Protein AF-A0A7W3LRJ5-F1 (afdb_monomer_lite)

Radius of gyration: 16.15 Å; chains: 1; bounding box: 44×37×47 Å

Secondary structure (DSSP, 8-state):
-EEEEEE-TTS-EEEEEE--TT--HHHHHHHHHHHHHHHHHHHHHT--B--EEEETTTEEEEE--TT-BS--SS--TTSHHHHHHHHHHHHHT----SSSEEEETTTTEEEE---TTTTHHHHHT--S---S-TTSGGGGTEETTEE-SS-SS-HHHHHHHHHHHHTTHHHHHHTT-HHHHHHHHHHTT-

Organism: Actinomadura namibiensis (NCBI:txid182080)

Foldseek 3Di:
DDWDWDADPVRFIKIKAFDDPPDDLVLQQLLVCQQQVLVLLLVLLVAAEWDKDDDPRTIIITGDDPQWDLPDPQQPLVDPNNLSNLLSCQLFVVQPQRSQWTQHPVRPHIYGHRRSCTCVCVVVVNLFRAHPDCRHSVVQADDHRDGDPDHPDDPVSLVSSLVSLVVCQVVCVVSVNNSSSVSSNVSSVD

pLDDT: mean 90.86, std 7.87, range [58.66, 98.44]

Structure (mmCIF, N/CA/C/O backbone):
data_AF-A0A7W3LRJ5-F1
#
_entry.id   AF-A0A7W3LRJ5-F1
#
loop_
_atom_site.group_PDB
_atom_site.id
_atom_site.type_symbol
_atom_site.label_atom_id
_atom_site.label_alt_id
_atom_site.label_comp_id
_atom_site.label_asym_id
_atom_site.label_entity_id
_atom_site.label_seq_id
_atom_site.pdbx_PDB_ins_code
_atom_site.Cartn_x
_atom_site.Cartn_y
_atom_site.Cartn_z
_atom_site.occupancy
_atom_site.B_iso_or_equiv
_atom_site.auth_seq_id
_atom_site.auth_comp_id
_atom_site.auth_asym_id
_atom_site.auth_atom_id
_atom_site.pdbx_PDB_model_num
ATOM 1 N N . MET A 1 1 ? -15.829 5.617 4.901 1.00 89.69 1 MET A N 1
ATOM 2 C CA . MET A 1 1 ? -15.669 4.856 6.160 1.00 89.69 1 MET A CA 1
ATOM 3 C C . MET A 1 1 ? -15.735 5.791 7.365 1.00 89.69 1 MET A C 1
ATOM 5 O O . MET A 1 1 ? -15.357 6.950 7.245 1.00 89.69 1 MET A O 1
ATOM 9 N N . VAL A 1 2 ? -16.248 5.308 8.498 1.00 94.06 2 VAL A N 1
ATOM 10 C CA . VAL A 1 2 ? -16.080 5.915 9.827 1.00 94.06 2 VAL A CA 1
ATOM 11 C C . VAL A 1 2 ? -14.755 5.426 10.400 1.00 94.06 2 VAL A C 1
ATOM 13 O O . VAL A 1 2 ? -14.472 4.231 10.334 1.00 94.06 2 VAL A O 1
ATOM 16 N N . THR A 1 3 ? -13.990 6.341 10.984 1.00 95.69 3 THR A N 1
ATOM 17 C CA . THR A 1 3 ? -12.660 6.080 11.539 1.00 95.69 3 THR A CA 1
ATOM 18 C C . THR A 1 3 ? -12.655 6.390 13.032 1.00 95.69 3 THR A C 1
ATOM 20 O O . THR A 1 3 ? -13.157 7.434 13.447 1.00 95.69 3 THR A O 1
ATOM 23 N N . GLU A 1 4 ? -12.093 5.501 13.845 1.00 97.38 4 GLU A N 1
ATOM 24 C CA . GLU A 1 4 ? -12.066 5.626 15.304 1.00 97.38 4 GLU A CA 1
ATOM 25 C C . GLU A 1 4 ? -10.717 5.177 15.867 1.00 97.38 4 GLU A C 1
ATOM 27 O O . GLU A 1 4 ? -10.258 4.073 15.584 1.00 97.38 4 GLU A O 1
ATOM 32 N N . LEU A 1 5 ? -10.085 6.013 16.693 1.00 97.12 5 LEU A N 1
ATOM 33 C CA . LEU A 1 5 ? -8.908 5.611 17.460 1.00 97.12 5 LEU A CA 1
ATOM 34 C C . LEU A 1 5 ? -9.343 4.776 18.664 1.00 97.12 5 LEU A C 1
ATOM 36 O O . LEU A 1 5 ? -10.100 5.245 19.512 1.00 97.12 5 LEU A O 1
ATOM 40 N N . VAL A 1 6 ? -8.807 3.567 18.769 1.00 98.00 6 VAL A N 1
ATOM 41 C CA . VAL A 1 6 ? -9.065 2.644 19.872 1.00 98.00 6 VAL A CA 1
ATOM 42 C C . VAL A 1 6 ? -7.765 2.371 20.612 1.00 98.00 6 VAL A C 1
ATOM 44 O O . VAL A 1 6 ? -6.736 2.075 20.002 1.00 98.00 6 VAL A O 1
ATOM 47 N N . THR A 1 7 ? -7.833 2.424 21.938 1.00 97.81 7 THR A N 1
ATOM 48 C CA . THR A 1 7 ? -6.747 2.024 22.834 1.00 97.81 7 THR A CA 1
ATOM 49 C C . THR A 1 7 ? -7.172 0.758 23.567 1.00 97.81 7 THR A C 1
ATOM 51 O O . THR A 1 7 ? -8.180 0.749 24.271 1.00 97.81 7 THR A O 1
ATOM 54 N N . SER A 1 8 ? -6.419 -0.321 23.386 1.00 95.31 8 SER A N 1
ATOM 55 C CA . SER A 1 8 ? -6.628 -1.582 24.102 1.00 95.31 8 SER A CA 1
ATOM 56 C C . SER A 1 8 ? -6.314 -1.450 25.598 1.00 95.31 8 SER A C 1
ATOM 58 O O . SER A 1 8 ? -5.663 -0.501 26.040 1.00 95.31 8 SER A O 1
ATOM 60 N N . SER A 1 9 ? -6.706 -2.451 26.388 1.00 96.38 9 SER A N 1
ATOM 61 C CA . SER A 1 9 ? -6.383 -2.524 27.820 1.00 96.38 9 SER A CA 1
ATOM 62 C C . SER A 1 9 ? -4.879 -2.597 28.116 1.00 96.38 9 SER A C 1
ATOM 64 O O . SER A 1 9 ? -4.464 -2.267 29.224 1.00 96.38 9 SER A O 1
ATOM 66 N N . THR A 1 10 ? -4.056 -2.997 27.142 1.00 95.88 10 THR A N 1
ATOM 67 C CA . THR A 1 10 ? -2.588 -3.032 27.249 1.00 95.88 10 THR A CA 1
ATOM 68 C C . THR A 1 10 ? -1.924 -1.732 26.782 1.00 95.88 10 THR A C 1
ATOM 70 O O . THR A 1 10 ? -0.700 -1.637 26.775 1.00 95.88 10 THR A O 1
ATOM 73 N N . GLY A 1 11 ? -2.708 -0.725 26.381 1.00 96.06 11 GLY A N 1
ATOM 74 C CA . GLY A 1 11 ? -2.210 0.558 25.880 1.00 96.06 11 GLY A CA 1
ATOM 75 C C . GLY A 1 11 ? -1.829 0.561 24.396 1.00 96.06 11 GLY A C 1
ATOM 76 O O . GLY A 1 11 ?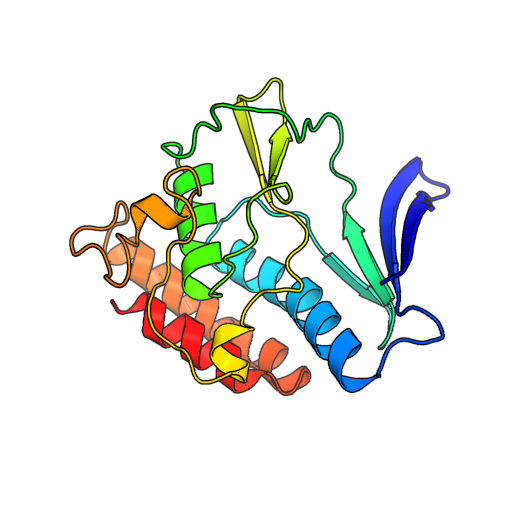 -1.454 1.609 23.873 1.00 96.06 11 GLY A O 1
ATOM 77 N N . GLN A 1 12 ? -1.949 -0.569 23.687 1.00 96.12 12 GLN A N 1
ATOM 78 C CA . GLN A 1 12 ? -1.766 -0.593 22.231 1.00 96.12 12 GLN A CA 1
ATOM 79 C C . GLN A 1 12 ? -2.875 0.208 21.549 1.00 96.12 12 GLN A C 1
ATOM 81 O O . GLN A 1 12 ? -4.046 0.063 21.908 1.00 96.12 12 GLN A O 1
ATOM 86 N N . ARG A 1 13 ? -2.500 1.023 20.560 1.00 97.62 13 ARG A N 1
ATOM 87 C CA . ARG A 1 13 ? -3.410 1.880 19.797 1.00 97.62 13 ARG A CA 1
ATOM 88 C C . ARG A 1 13 ? -3.588 1.361 18.376 1.00 97.62 13 ARG A C 1
ATOM 90 O O . ARG A 1 13 ? -2.626 0.925 17.745 1.00 97.62 13 ARG A O 1
ATOM 97 N N . ALA A 1 14 ? -4.808 1.465 17.873 1.00 97.62 14 ALA A N 1
ATOM 98 C CA . ALA A 1 14 ? -5.172 1.111 16.511 1.00 97.62 14 ALA A CA 1
ATOM 99 C C . ALA A 1 14 ? -6.277 2.034 16.008 1.00 97.62 14 ALA A C 1
ATOM 101 O O . ALA A 1 14 ? -7.088 2.533 16.786 1.00 97.62 14 ALA A O 1
ATOM 102 N N . VAL A 1 15 ? -6.330 2.237 14.702 1.00 97.31 15 VAL A N 1
ATOM 103 C CA . VAL A 1 15 ? -7.421 2.938 14.042 1.00 97.31 15 VAL A CA 1
ATOM 104 C C . VAL A 1 15 ? -8.392 1.898 13.497 1.00 97.31 15 VAL A C 1
ATOM 106 O O . VAL A 1 15 ? -8.039 1.109 12.627 1.00 97.31 15 VAL A O 1
ATOM 109 N N . ARG A 1 16 ? -9.619 1.892 14.008 1.00 97.88 16 ARG A N 1
ATOM 110 C CA . ARG A 1 16 ? -10.722 1.087 13.490 1.00 97.88 16 ARG A CA 1
ATOM 111 C C . ARG A 1 16 ? -11.403 1.834 12.351 1.00 97.88 16 ARG A C 1
ATOM 113 O O . ARG A 1 16 ? -11.874 2.953 12.558 1.00 97.88 16 ARG A O 1
ATOM 120 N N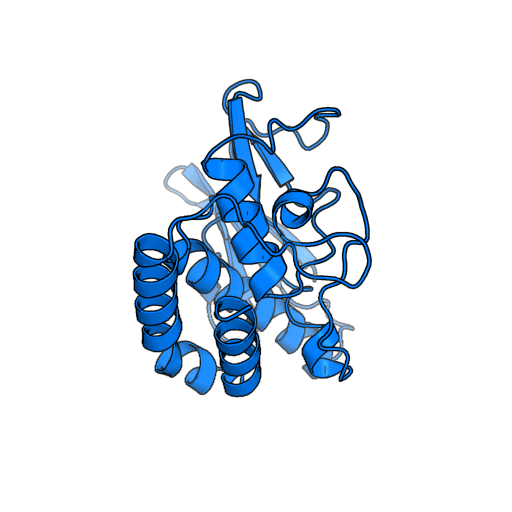 . LYS A 1 17 ? -11.507 1.210 11.181 1.00 97.38 17 LYS A N 1
ATOM 121 C CA . LYS A 1 17 ? -12.291 1.693 10.041 1.00 97.38 17 LYS A CA 1
ATOM 122 C C . LYS A 1 17 ? -13.487 0.767 9.810 1.00 97.38 17 LYS A C 1
ATOM 124 O O . LYS A 1 17 ? -13.348 -0.453 9.860 1.00 97.38 17 LYS A O 1
ATOM 129 N N . ARG A 1 18 ? -14.662 1.358 9.577 1.00 96.62 18 ARG A N 1
ATOM 130 C CA . ARG A 1 18 ? -15.920 0.650 9.267 1.00 96.62 18 ARG A CA 1
ATOM 131 C C . ARG A 1 18 ? -16.764 1.407 8.237 1.00 96.62 18 ARG A C 1
ATOM 133 O O . ARG A 1 18 ? -16.596 2.625 8.110 1.00 96.62 18 ARG A O 1
ATOM 140 N N . PRO A 1 19 ? -17.688 0.760 7.513 1.00 95.38 19 PRO A N 1
ATOM 141 C CA . PRO A 1 19 ? -18.634 1.438 6.635 1.00 95.38 19 PRO A CA 1
ATOM 142 C C . PRO A 1 19 ? -19.434 2.504 7.379 1.00 95.38 19 PRO A C 1
ATOM 144 O O . PRO A 1 19 ? -19.724 2.380 8.574 1.00 95.38 19 PRO A O 1
ATOM 147 N N . ARG A 1 20 ? -19.797 3.577 6.672 1.00 93.88 20 ARG A N 1
ATOM 148 C CA . ARG A 1 20 ? -20.847 4.469 7.178 1.00 93.88 20 ARG A CA 1
ATOM 149 C C . ARG A 1 20 ? -22.210 3.774 7.027 1.00 93.88 20 ARG A C 1
ATOM 151 O O . ARG A 1 20 ? -22.348 2.964 6.113 1.00 93.88 20 ARG A O 1
ATOM 158 N N . PRO A 1 21 ? -23.214 4.086 7.870 1.00 92.44 21 PRO A N 1
ATOM 159 C CA . PRO A 1 21 ? -24.540 3.464 7.777 1.00 92.44 21 PRO A CA 1
ATOM 160 C C . PRO A 1 21 ? -25.229 3.625 6.413 1.00 92.44 21 PRO A C 1
ATOM 162 O O . PRO A 1 21 ? -26.094 2.831 6.071 1.00 92.44 21 PRO A O 1
ATOM 165 N N . ASP A 1 22 ? -24.861 4.661 5.662 1.00 94.06 22 ASP A N 1
ATOM 166 C CA . ASP A 1 22 ? -25.389 5.024 4.348 1.00 94.06 22 ASP A CA 1
ATOM 167 C C . ASP A 1 22 ? -24.478 4.603 3.180 1.00 94.06 22 ASP A C 1
ATOM 169 O O . ASP A 1 22 ? -24.772 4.921 2.030 1.00 94.06 22 ASP A O 1
ATOM 173 N N . GLN A 1 23 ? -23.356 3.929 3.453 1.00 92.31 23 GLN A N 1
ATOM 174 C CA . GLN A 1 23 ? -22.385 3.571 2.421 1.00 92.31 23 GLN A CA 1
ATOM 175 C C . GLN A 1 23 ? -22.836 2.327 1.644 1.00 92.31 23 GLN A C 1
ATOM 177 O O . GLN A 1 23 ? -23.289 1.347 2.236 1.00 92.31 23 GLN A O 1
ATOM 182 N N . ILE A 1 24 ? -22.674 2.361 0.320 1.00 93.75 24 ILE A N 1
ATOM 183 C CA . ILE A 1 24 ? -23.027 1.249 -0.566 1.00 93.75 24 ILE A CA 1
ATOM 184 C C . ILE A 1 24 ? -22.090 0.057 -0.293 1.00 93.75 24 ILE A C 1
ATOM 186 O O . ILE A 1 24 ? -20.873 0.268 -0.201 1.00 93.75 24 ILE A O 1
ATOM 190 N N . PRO A 1 25 ? -22.620 -1.177 -0.148 1.00 92.38 25 PRO A N 1
ATOM 191 C CA . PRO A 1 25 ? -21.821 -2.351 0.178 1.00 92.38 25 PRO A CA 1
ATOM 192 C C . PRO A 1 25 ? -20.619 -2.598 -0.718 1.00 92.38 25 PRO A C 1
ATOM 194 O O . PRO A 1 25 ? -19.496 -2.758 -0.242 1.00 92.38 25 PRO A O 1
ATOM 197 N N . GLU A 1 26 ? -20.849 -2.572 -2.021 1.00 92.00 26 GLU A N 1
ATOM 198 C CA . GLU A 1 26 ? -19.840 -2.846 -3.031 1.00 92.00 26 GLU A CA 1
ATOM 199 C C . GLU A 1 26 ? -18.701 -1.818 -2.977 1.00 92.00 26 GLU A C 1
ATOM 201 O O . GLU A 1 26 ? -17.526 -2.185 -3.026 1.00 92.00 26 GLU A O 1
ATOM 206 N N . GLU A 1 27 ? -19.039 -0.539 -2.786 1.00 91.50 27 GLU A N 1
ATOM 207 C CA . GLU A 1 27 ? -18.056 0.539 -2.675 1.00 91.50 27 GLU A CA 1
ATOM 208 C C . GLU A 1 27 ? -17.192 0.382 -1.426 1.00 91.50 27 GLU A C 1
ATOM 210 O O . GLU A 1 27 ? -15.972 0.503 -1.496 1.00 91.50 27 GLU A O 1
ATOM 215 N N . TYR A 1 28 ? -17.787 0.118 -0.256 1.00 93.38 28 TYR A N 1
ATOM 216 C CA . TYR A 1 28 ? -16.969 -0.007 0.950 1.00 93.38 28 TYR A CA 1
ATOM 217 C C . TYR A 1 28 ? -16.111 -1.271 0.930 1.00 93.38 28 TYR A C 1
ATOM 219 O O . TYR A 1 28 ? -15.000 -1.236 1.458 1.00 93.38 28 TYR A O 1
ATOM 227 N N . LEU A 1 29 ? -16.605 -2.372 0.353 1.00 95.06 29 LEU A N 1
ATOM 228 C CA . LEU A 1 29 ? -15.846 -3.617 0.259 1.00 95.06 29 LEU A CA 1
ATOM 229 C C . LEU A 1 29 ? -14.607 -3.433 -0.613 1.00 95.06 29 LEU A C 1
ATOM 231 O O . LEU A 1 29 ? -13.547 -3.912 -0.226 1.00 95.06 29 LEU A O 1
ATOM 235 N N . PHE A 1 30 ? -14.709 -2.673 -1.708 1.00 95.38 30 PHE A N 1
ATOM 236 C CA . PHE A 1 30 ? -13.547 -2.259 -2.497 1.00 95.38 30 PHE A CA 1
ATOM 237 C C . PHE A 1 30 ? -12.483 -1.576 -1.621 1.00 95.38 30 PHE A C 1
ATOM 239 O O . PHE A 1 30 ? -11.352 -2.053 -1.543 1.00 95.38 30 PHE A O 1
ATOM 246 N N . TYR A 1 31 ? -12.859 -0.528 -0.879 1.00 95.19 31 TYR A N 1
ATOM 247 C CA . TYR A 1 31 ? -11.904 0.198 -0.033 1.00 95.19 31 TYR A CA 1
ATOM 248 C C . TYR A 1 31 ? -11.333 -0.665 1.106 1.00 95.19 31 TYR A C 1
ATOM 250 O O . TYR A 1 31 ? -10.158 -0.537 1.446 1.00 95.19 31 TYR A O 1
ATOM 258 N N . LEU A 1 32 ? -12.137 -1.551 1.704 1.00 96.31 32 LEU A N 1
ATOM 259 C CA . LEU A 1 32 ? -11.664 -2.478 2.738 1.00 96.31 32 LEU A CA 1
ATOM 260 C C . LEU A 1 32 ? -10.703 -3.532 2.178 1.00 96.31 32 LEU A C 1
ATOM 262 O O . LEU A 1 32 ? -9.734 -3.878 2.851 1.00 96.31 32 LEU A O 1
ATOM 266 N N . ASP A 1 33 ? -10.960 -4.046 0.975 1.00 97.00 33 ASP A N 1
ATOM 267 C CA . ASP A 1 33 ? -10.059 -4.979 0.298 1.00 97.00 33 ASP A CA 1
ATOM 268 C C . ASP A 1 33 ? -8.731 -4.293 -0.037 1.00 97.00 33 ASP A C 1
ATOM 270 O O . ASP A 1 33 ? -7.678 -4.881 0.200 1.00 97.00 33 ASP A O 1
ATOM 274 N N . GLY A 1 34 ? -8.766 -3.039 -0.505 1.00 96.75 34 GLY A N 1
ATOM 275 C CA . GLY A 1 34 ? -7.568 -2.230 -0.740 1.00 96.75 34 GLY A CA 1
ATOM 276 C C . GLY A 1 34 ? -6.716 -2.080 0.524 1.00 96.75 34 GLY A C 1
ATOM 277 O O . GLY A 1 34 ? -5.518 -2.358 0.513 1.00 96.75 34 GLY A O 1
ATOM 278 N N . GLU A 1 35 ? -7.347 -1.742 1.650 1.00 96.81 35 GLU A N 1
ATOM 279 C CA . GLU A 1 35 ? -6.671 -1.611 2.949 1.00 96.81 35 GLU A CA 1
ATOM 280 C C . GLU A 1 35 ? -6.148 -2.945 3.527 1.00 96.81 35 GLU A C 1
ATOM 282 O O . GLU A 1 35 ? -5.186 -2.944 4.294 1.00 96.81 35 GLU A O 1
ATOM 287 N N . ASP A 1 36 ? -6.758 -4.089 3.195 1.00 97.56 36 ASP A N 1
ATOM 288 C CA . ASP A 1 36 ? -6.326 -5.435 3.634 1.00 97.56 36 ASP A CA 1
ATOM 289 C C . ASP A 1 36 ? -5.187 -5.973 2.754 1.00 97.56 36 ASP A C 1
ATOM 291 O O . ASP A 1 36 ? -4.209 -6.530 3.251 1.00 97.56 36 ASP A O 1
ATOM 295 N N . LEU A 1 37 ? -5.291 -5.799 1.435 1.00 98.00 37 LEU A N 1
ATOM 296 C CA . LEU A 1 37 ? -4.39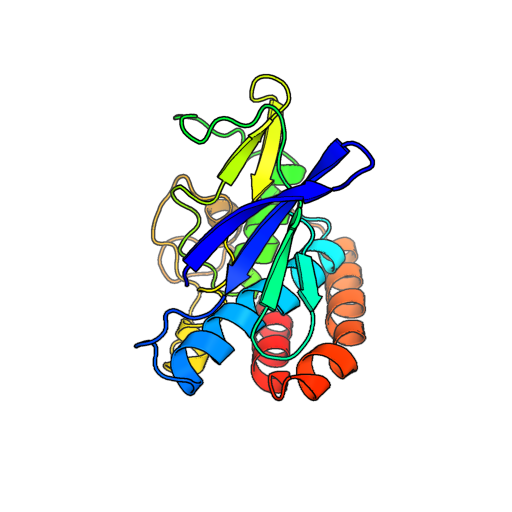1 -6.422 0.465 1.00 98.00 37 LEU A CA 1
ATOM 297 C C . LEU A 1 37 ? -3.145 -5.582 0.170 1.00 98.00 37 LEU A C 1
ATOM 299 O O . LEU A 1 37 ? -2.073 -6.152 -0.053 1.00 98.00 37 LEU A O 1
ATOM 303 N N . PHE A 1 38 ? -3.238 -4.249 0.196 1.00 98.06 38 PHE A N 1
ATOM 304 C CA . PHE A 1 38 ? -2.087 -3.390 -0.093 1.00 98.06 38 PHE A CA 1
ATOM 305 C C . PHE A 1 38 ? -0.936 -3.584 0.904 1.00 98.06 38 PHE A C 1
ATOM 307 O O . PHE A 1 38 ? 0.203 -3.722 0.456 1.00 98.06 38 PHE A O 1
ATOM 314 N N . PRO A 1 39 ? -1.159 -3.691 2.230 1.00 98.12 39 PRO A N 1
ATOM 315 C CA . PRO A 1 39 ? -0.066 -3.940 3.170 1.00 98.12 39 PRO A CA 1
ATOM 316 C C . PRO A 1 39 ? 0.674 -5.258 2.942 1.00 98.12 39 PRO A C 1
ATOM 318 O O . PRO A 1 39 ? 1.879 -5.317 3.176 1.00 98.12 39 PRO A O 1
ATOM 321 N N . LEU A 1 40 ? -0.002 -6.285 2.421 1.00 98.19 40 LEU A N 1
ATOM 322 C CA . LEU A 1 40 ? 0.634 -7.552 2.050 1.00 98.19 40 LEU A CA 1
ATOM 323 C C . LEU A 1 40 ? 1.533 -7.392 0.819 1.00 98.19 40 LEU A C 1
ATOM 325 O O . LEU A 1 40 ? 2.662 -7.885 0.801 1.00 98.19 40 LEU A O 1
ATOM 329 N N . LEU A 1 41 ? 1.056 -6.667 -0.199 1.00 98.31 41 LEU A N 1
ATOM 330 C CA . LEU A 1 41 ? 1.865 -6.306 -1.365 1.00 98.31 41 LEU A CA 1
ATOM 331 C C . LEU A 1 41 ? 3.082 -5.468 -0.943 1.00 98.31 41 LEU A C 1
ATOM 333 O O . LEU A 1 41 ? 4.214 -5.754 -1.335 1.00 98.31 41 LEU A O 1
ATOM 337 N N . ALA A 1 42 ? 2.863 -4.463 -0.098 1.00 98.19 42 ALA A N 1
ATOM 338 C CA . ALA A 1 42 ? 3.909 -3.610 0.441 1.00 98.19 42 ALA A CA 1
ATOM 339 C C . ALA A 1 42 ? 4.949 -4.414 1.241 1.00 98.19 42 ALA A C 1
ATOM 341 O O . ALA A 1 42 ? 6.148 -4.208 1.054 1.00 98.19 42 ALA A O 1
ATOM 342 N N . GLU A 1 43 ? 4.531 -5.378 2.065 1.00 98.25 43 GLU A N 1
ATOM 343 C CA . GLU A 1 43 ? 5.437 -6.294 2.768 1.00 98.25 43 GLU A CA 1
ATOM 344 C C . GLU A 1 43 ? 6.275 -7.133 1.789 1.00 98.25 43 GLU A C 1
ATOM 346 O O . GLU A 1 43 ? 7.498 -7.225 1.940 1.00 98.25 43 GLU A O 1
ATOM 351 N N . ALA A 1 44 ? 5.656 -7.676 0.734 1.00 98.06 44 ALA A N 1
ATOM 352 C CA . ALA A 1 44 ? 6.361 -8.413 -0.316 1.00 98.06 44 ALA A CA 1
ATOM 353 C C . ALA A 1 44 ? 7.412 -7.550 -1.037 1.00 98.06 44 ALA A C 1
ATOM 355 O O . ALA A 1 44 ? 8.465 -8.054 -1.433 1.00 98.06 44 ALA A O 1
ATOM 356 N N . VAL A 1 45 ? 7.178 -6.243 -1.163 1.00 97.75 45 VAL A N 1
ATOM 357 C CA . VAL A 1 45 ? 8.152 -5.287 -1.710 1.00 97.75 45 VAL A CA 1
ATOM 358 C C . VAL A 1 45 ? 9.221 -4.905 -0.677 1.00 97.75 45 VAL A C 1
ATOM 360 O O . VAL A 1 45 ? 10.380 -4.696 -1.042 1.00 97.75 45 VAL A O 1
ATOM 363 N N . GLY A 1 46 ? 8.874 -4.879 0.611 1.00 97.38 46 GLY A N 1
ATOM 364 C CA . GLY A 1 46 ? 9.675 -4.293 1.690 1.00 97.38 46 GLY A CA 1
ATOM 365 C C . GLY A 1 46 ? 9.391 -2.802 1.906 1.00 97.38 46 GLY A C 1
ATOM 366 O O . GLY A 1 46 ? 10.258 -2.074 2.387 1.00 97.38 46 GLY A O 1
ATOM 367 N N . ALA A 1 47 ? 8.209 -2.335 1.506 1.00 97.25 47 ALA A N 1
ATOM 368 C CA . ALA A 1 47 ? 7.761 -0.960 1.659 1.00 97.25 47 ALA A CA 1
ATOM 369 C C . ALA A 1 47 ? 7.265 -0.677 3.090 1.00 97.25 47 ALA A C 1
ATOM 371 O O . ALA A 1 47 ? 6.580 -1.509 3.694 1.00 97.25 47 ALA A O 1
ATOM 372 N N . PRO A 1 48 ? 7.567 0.502 3.659 1.00 96.19 48 PRO A N 1
ATOM 373 C CA . PRO A 1 48 ? 7.149 0.833 5.010 1.00 96.19 48 PRO A CA 1
ATOM 374 C C . PRO A 1 48 ? 5.714 1.367 5.025 1.00 96.19 48 PRO A C 1
ATOM 376 O O . PRO A 1 48 ? 5.469 2.557 4.844 1.00 96.19 48 PRO A O 1
ATOM 379 N N . VAL A 1 49 ? 4.751 0.499 5.322 1.00 97.06 49 VAL A N 1
ATOM 380 C CA . VAL A 1 49 ? 3.334 0.886 5.446 1.00 97.06 49 VAL A CA 1
ATOM 381 C C . VAL A 1 49 ? 2.747 0.452 6.781 1.00 97.06 49 VAL A C 1
ATOM 383 O O . VAL A 1 49 ? 3.315 -0.415 7.455 1.00 97.06 49 VAL A O 1
ATOM 386 N N . ALA A 1 50 ? 1.668 1.094 7.222 1.00 96.62 50 ALA A N 1
ATOM 387 C CA . ALA A 1 50 ? 0.916 0.665 8.393 1.00 96.62 50 ALA A CA 1
ATOM 388 C C . ALA A 1 50 ? 0.435 -0.776 8.194 1.00 96.62 50 ALA A C 1
ATOM 390 O O . ALA A 1 50 ? -0.130 -1.112 7.158 1.00 96.62 50 ALA A O 1
ATOM 391 N N . ALA A 1 51 ? 0.663 -1.627 9.193 1.00 96.44 51 ALA A N 1
ATOM 392 C CA . ALA A 1 51 ? 0.083 -2.960 9.178 1.00 96.44 51 ALA A CA 1
ATOM 393 C C . ALA A 1 51 ? -1.432 -2.844 9.345 1.00 96.44 51 ALA A C 1
ATOM 395 O O . ALA A 1 51 ? -1.908 -2.016 10.131 1.00 96.44 51 ALA A O 1
ATOM 396 N N . THR A 1 52 ? -2.172 -3.698 8.653 1.00 97.31 52 THR A N 1
ATOM 397 C CA . THR A 1 52 ? -3.618 -3.801 8.803 1.00 97.31 52 THR A CA 1
ATOM 398 C C . THR A 1 52 ? -4.011 -5.222 9.163 1.00 97.31 52 THR A C 1
ATOM 400 O O . THR A 1 52 ? -3.265 -6.178 8.946 1.00 97.31 52 THR A O 1
ATOM 403 N N . TRP A 1 53 ? -5.178 -5.363 9.780 1.00 95.31 53 TRP A N 1
ATOM 404 C CA . TRP A 1 53 ? -5.805 -6.659 9.973 1.00 95.31 53 TRP A CA 1
ATOM 405 C C . TRP A 1 53 ? -7.311 -6.515 9.861 1.00 95.31 53 TRP A C 1
ATOM 407 O O . TRP A 1 53 ? -7.926 -5.590 10.396 1.00 95.31 53 TRP A O 1
ATOM 417 N N . ARG A 1 54 ? -7.906 -7.453 9.136 1.00 94.81 54 ARG A N 1
ATOM 418 C CA . ARG A 1 54 ? -9.345 -7.512 8.921 1.00 94.81 54 ARG A CA 1
ATOM 419 C C . ARG A 1 54 ? -10.016 -8.298 10.042 1.00 94.81 54 ARG A C 1
ATOM 421 O O . ARG A 1 54 ? -9.537 -9.364 10.422 1.00 94.81 54 ARG A O 1
ATOM 428 N N . ASP A 1 55 ? -11.122 -7.768 10.542 1.00 95.06 55 ASP A N 1
ATOM 429 C CA . ASP A 1 55 ? -11.933 -8.342 11.614 1.00 95.06 55 ASP A CA 1
ATOM 430 C C . ASP A 1 55 ? -13.368 -8.501 11.096 1.00 95.06 55 ASP A C 1
ATOM 432 O O . ASP A 1 55 ? -14.180 -7.585 11.156 1.00 95.06 55 ASP A O 1
ATOM 436 N N . GLY A 1 56 ? -13.651 -9.644 10.468 1.00 92.94 56 GLY A N 1
ATOM 437 C CA . GLY A 1 56 ? -14.901 -9.853 9.733 1.00 92.94 56 GLY A CA 1
ATOM 438 C C . GLY A 1 56 ? -14.942 -9.143 8.374 1.00 92.94 56 GLY A C 1
ATOM 439 O O . GLY A 1 56 ? -13.909 -8.895 7.743 1.00 92.94 56 GLY A O 1
ATOM 440 N N . ASP A 1 57 ? -16.150 -8.862 7.889 1.00 91.12 57 ASP A N 1
ATOM 441 C CA . ASP A 1 57 ? -16.359 -8.368 6.522 1.00 91.12 57 ASP A CA 1
ATOM 442 C C . ASP A 1 57 ? -16.367 -6.840 6.424 1.00 91.12 57 ASP A C 1
ATOM 444 O O . ASP A 1 57 ? -16.040 -6.301 5.365 1.00 91.12 57 ASP A O 1
ATOM 448 N N . ASP A 1 58 ? -16.685 -6.153 7.520 1.00 95.00 58 ASP A N 1
ATOM 449 C CA . ASP A 1 58 ? -16.963 -4.717 7.580 1.00 95.00 58 ASP A CA 1
ATOM 450 C C . ASP A 1 58 ? -16.037 -3.944 8.531 1.00 95.00 58 ASP A C 1
ATOM 452 O O . ASP A 1 58 ? -16.168 -2.728 8.664 1.00 95.00 58 ASP A O 1
ATOM 456 N N . VAL A 1 59 ? -15.082 -4.604 9.186 1.00 96.88 59 VAL A N 1
ATOM 457 C CA . VAL A 1 59 ? -14.102 -3.924 10.034 1.00 96.88 59 VAL A CA 1
ATOM 458 C C . VAL A 1 59 ? -12.695 -4.221 9.551 1.00 96.88 59 VAL A C 1
ATOM 460 O O . VAL A 1 59 ? -12.288 -5.371 9.373 1.00 96.88 59 VAL A O 1
ATOM 463 N N . ILE A 1 60 ? -11.921 -3.153 9.388 1.00 97.88 60 ILE A N 1
ATOM 464 C CA . ILE A 1 60 ? -10.475 -3.251 9.287 1.00 97.88 60 ILE A CA 1
ATOM 465 C C . ILE A 1 60 ? -9.826 -2.368 10.335 1.00 97.88 60 ILE A C 1
ATOM 467 O O . ILE A 1 60 ? -10.281 -1.268 10.657 1.00 97.88 60 ILE A O 1
ATOM 471 N N . TRP A 1 61 ? -8.745 -2.882 10.878 1.00 98.06 61 TRP A N 1
ATOM 472 C CA . TRP A 1 61 ? -7.925 -2.195 11.836 1.00 98.06 61 TRP A CA 1
ATOM 473 C C . TRP A 1 61 ? -6.600 -1.826 11.190 1.00 98.06 61 TRP A C 1
ATOM 475 O O . TRP A 1 61 ? -5.992 -2.634 10.492 1.00 98.06 61 TRP A O 1
ATOM 485 N N . VAL A 1 62 ? -6.148 -0.608 11.450 1.00 97.56 62 VAL A N 1
ATOM 486 C CA . VAL A 1 62 ? -4.884 -0.063 10.966 1.00 97.56 62 VAL A CA 1
ATOM 487 C C . VAL A 1 62 ? -4.013 0.235 12.177 1.00 97.56 62 VAL A C 1
ATOM 489 O O . VAL A 1 62 ? -4.458 0.876 13.133 1.00 97.56 62 VAL A O 1
ATOM 492 N N . ALA A 1 63 ? -2.769 -0.237 12.168 1.00 96.50 63 ALA A N 1
ATOM 493 C CA . ALA A 1 63 ? -1.825 0.037 13.242 1.00 96.50 63 ALA A CA 1
ATOM 494 C C . ALA A 1 63 ? -1.650 1.553 13.418 1.00 96.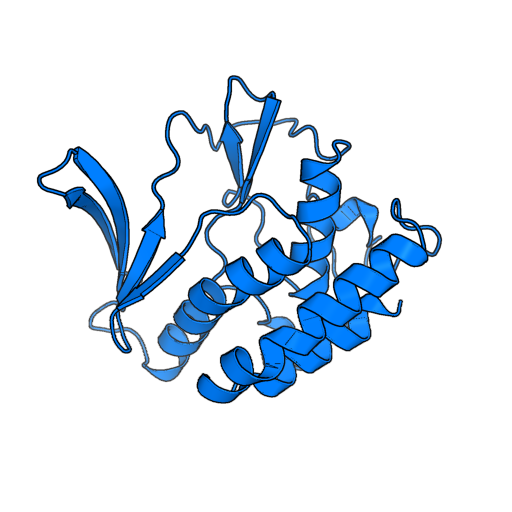50 63 ALA A C 1
ATOM 496 O O . ALA A 1 63 ? -1.414 2.278 12.451 1.00 96.50 63 ALA A O 1
ATOM 497 N N . TYR A 1 64 ? -1.756 2.038 14.658 1.00 95.56 64 TYR A N 1
ATOM 498 C CA . TYR A 1 64 ? -1.534 3.452 14.939 1.00 95.56 64 TYR A CA 1
ATOM 499 C C . TYR A 1 64 ? -0.060 3.811 14.722 1.00 95.56 64 TYR A C 1
ATOM 501 O O . TYR A 1 64 ? 0.833 3.150 15.258 1.00 95.56 64 TYR A O 1
ATOM 509 N N . ILE A 1 65 ? 0.195 4.876 13.964 1.00 93.50 65 ILE A N 1
ATOM 510 C CA . ILE A 1 65 ? 1.543 5.387 13.714 1.00 93.50 65 ILE A CA 1
ATOM 511 C C . ILE A 1 65 ? 1.844 6.461 14.757 1.00 93.50 65 ILE A C 1
ATOM 513 O O . ILE A 1 65 ? 1.254 7.540 14.748 1.00 93.50 65 ILE A O 1
ATOM 517 N N . ASP A 1 66 ? 2.754 6.155 15.680 1.00 90.12 66 ASP A N 1
ATOM 518 C CA . ASP A 1 66 ? 3.132 7.083 16.742 1.00 90.12 66 ASP A CA 1
ATOM 519 C C . ASP A 1 66 ? 4.205 8.077 16.293 1.00 90.12 66 ASP A C 1
ATOM 521 O O . ASP A 1 66 ? 5.131 7.722 15.562 1.00 90.12 66 ASP A O 1
ATOM 525 N N . GLY A 1 67 ? 4.087 9.324 16.751 1.00 82.19 67 GLY A N 1
ATOM 526 C CA . GLY A 1 67 ? 5.064 10.381 16.466 1.00 82.19 67 GLY A CA 1
ATOM 527 C C . GLY A 1 67 ? 5.175 10.790 14.992 1.00 82.19 67 GLY A C 1
ATOM 528 O O . GLY A 1 67 ? 6.192 11.367 14.608 1.00 82.19 67 GLY A O 1
ATOM 529 N N . GLY A 1 68 ? 4.170 10.478 14.170 1.00 76.94 68 GLY A N 1
ATOM 530 C CA . GLY A 1 68 ? 4.121 10.893 12.771 1.00 76.94 68 GLY A CA 1
ATOM 531 C C . GLY A 1 68 ? 3.633 12.334 12.591 1.00 76.94 68 GLY A C 1
ATOM 532 O O . GLY A 1 68 ? 2.722 12.771 13.292 1.00 76.94 68 GLY A O 1
ATOM 533 N N . SER A 1 69 ? 4.192 13.047 11.610 1.00 75.25 69 SER A N 1
ATOM 534 C CA . SER A 1 69 ? 3.590 14.262 11.037 1.00 75.25 69 SER A CA 1
ATOM 535 C C . SER A 1 69 ? 3.176 14.010 9.586 1.00 75.25 69 SER A C 1
ATOM 537 O O . SER A 1 69 ? 3.917 13.361 8.844 1.00 75.25 69 SER A O 1
ATOM 539 N N . HIS A 1 70 ? 1.995 14.505 9.206 1.00 71.44 70 HIS A N 1
ATOM 540 C CA . HIS A 1 70 ? 1.495 14.532 7.824 1.00 71.44 70 HIS A CA 1
ATOM 541 C C . HIS A 1 70 ? 1.962 15.789 7.063 1.00 71.44 70 HIS A C 1
ATOM 543 O O . HIS A 1 70 ? 1.792 15.887 5.850 1.00 71.44 70 HIS A O 1
ATOM 549 N N . GLU A 1 71 ? 2.571 16.748 7.768 1.00 63.25 71 GLU A N 1
ATOM 550 C CA . GLU A 1 71 ? 3.061 18.017 7.227 1.00 63.25 71 GLU A CA 1
ATOM 551 C C . GLU A 1 71 ? 4.584 17.975 7.067 1.00 63.25 71 GLU A C 1
ATOM 553 O O . GLU A 1 71 ? 5.322 18.608 7.826 1.00 63.25 71 GLU A O 1
ATOM 558 N N . VAL A 1 72 ? 5.083 17.198 6.104 1.00 61.38 72 VAL A N 1
ATOM 559 C CA . VAL A 1 72 ? 6.498 17.270 5.717 1.00 61.38 72 VAL A CA 1
ATOM 560 C C . VAL A 1 72 ? 6.586 17.684 4.250 1.00 61.38 72 VAL A C 1
ATOM 562 O O . VAL A 1 72 ? 6.287 16.872 3.381 1.00 61.38 72 VAL A O 1
ATOM 565 N N . PRO A 1 73 ? 6.957 18.947 3.958 1.00 58.66 73 PRO A N 1
ATOM 566 C CA . PRO A 1 73 ? 7.003 19.453 2.586 1.00 58.66 73 PRO A CA 1
ATOM 567 C C . PRO A 1 73 ? 8.011 18.711 1.694 1.00 58.66 73 PRO A C 1
ATOM 569 O O . PRO A 1 73 ? 7.807 18.637 0.488 1.00 58.66 73 PRO A O 1
ATOM 572 N N . ASP A 1 74 ? 9.060 18.136 2.292 1.00 69.94 74 ASP A N 1
ATOM 573 C CA . ASP A 1 74 ? 10.169 17.485 1.590 1.00 69.94 74 ASP A CA 1
ATOM 574 C C . ASP A 1 74 ? 10.429 16.089 2.178 1.00 69.94 74 ASP A C 1
ATOM 576 O O . ASP A 1 74 ? 11.373 15.868 2.943 1.00 69.94 74 ASP A O 1
ATOM 580 N N . TYR A 1 75 ? 9.556 15.126 1.873 1.00 74.38 75 TYR A N 1
ATOM 581 C CA . TYR A 1 75 ? 9.810 13.732 2.237 1.00 74.38 75 TYR A CA 1
ATOM 582 C C . TYR A 1 75 ? 11.093 13.244 1.542 1.00 74.38 75 TYR A C 1
ATOM 584 O O . TYR A 1 75 ? 11.243 13.455 0.337 1.00 74.38 75 TYR A O 1
ATOM 592 N N . PRO A 1 76 ? 12.009 12.547 2.242 1.00 78.75 76 PRO A N 1
ATOM 593 C CA . PRO A 1 76 ? 13.198 11.973 1.620 1.00 78.75 76 PRO A CA 1
ATOM 594 C C . PRO A 1 76 ? 12.818 10.721 0.808 1.00 78.75 76 PRO A C 1
ATOM 596 O O . PRO A 1 76 ? 13.096 9.583 1.197 1.00 78.75 76 PRO A O 1
ATOM 599 N N . ILE A 1 77 ? 12.141 10.930 -0.323 1.00 86.31 77 ILE A N 1
ATOM 600 C CA . ILE A 1 77 ? 11.664 9.866 -1.214 1.00 86.31 77 ILE A CA 1
ATOM 601 C C . ILE A 1 77 ? 12.815 9.127 -1.905 1.00 86.31 77 ILE A C 1
ATOM 603 O O . ILE A 1 77 ? 12.642 7.981 -2.304 1.00 86.31 77 ILE A O 1
ATOM 607 N N . ASP A 1 78 ? 14.007 9.726 -1.964 1.00 89.31 78 ASP A N 1
ATOM 608 C CA . ASP A 1 78 ? 15.238 9.133 -2.518 1.00 89.31 78 ASP A CA 1
ATOM 609 C C . ASP A 1 78 ? 15.932 8.149 -1.555 1.00 89.31 78 ASP A C 1
ATOM 611 O O . ASP A 1 78 ? 17.075 7.737 -1.755 1.00 89.31 78 ASP A O 1
ATOM 615 N N . THR A 1 79 ? 15.264 7.770 -0.466 1.00 91.62 79 THR A N 1
ATOM 616 C CA . THR A 1 79 ? 15.752 6.751 0.470 1.00 91.62 79 THR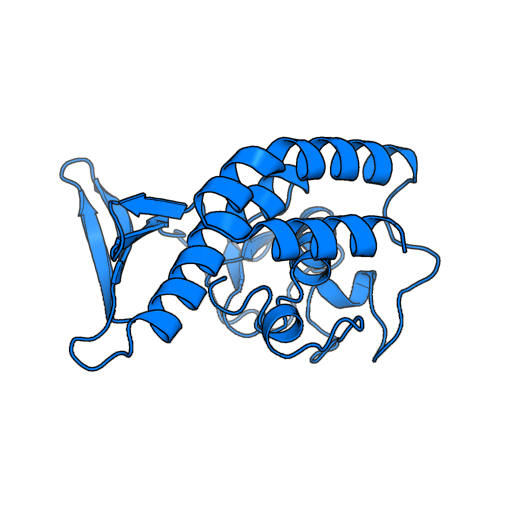 A CA 1
ATOM 617 C C . THR A 1 79 ? 15.362 5.347 0.008 1.00 91.62 79 THR A C 1
ATOM 619 O O . THR A 1 79 ? 14.381 5.190 -0.719 1.00 91.62 79 THR A O 1
ATOM 622 N N . PRO A 1 80 ? 16.038 4.283 0.489 1.00 93.50 80 PRO A N 1
ATOM 623 C CA . PRO A 1 80 ? 15.582 2.916 0.245 1.00 93.50 80 PRO A CA 1
ATOM 624 C C . PRO A 1 80 ? 14.120 2.687 0.659 1.00 93.50 80 PRO A C 1
ATOM 626 O O . PRO A 1 80 ? 13.392 1.991 -0.037 1.00 93.50 80 PRO A O 1
ATOM 629 N N . GLU A 1 81 ? 13.670 3.295 1.762 1.00 92.81 81 GLU A N 1
ATOM 630 C CA . GLU A 1 81 ? 12.271 3.244 2.211 1.00 92.81 81 GLU A CA 1
ATOM 631 C C . GLU A 1 81 ? 11.320 3.925 1.212 1.00 92.81 81 GLU A C 1
ATOM 633 O O . GLU A 1 81 ? 10.299 3.337 0.850 1.00 92.81 81 GLU A O 1
ATOM 638 N N . GLY A 1 82 ? 11.675 5.122 0.732 1.00 92.38 82 GLY A N 1
ATOM 639 C CA . GLY A 1 82 ? 10.910 5.857 -0.276 1.00 92.38 82 GLY A CA 1
ATOM 640 C C . GLY A 1 82 ? 10.829 5.116 -1.609 1.00 92.38 82 GLY A C 1
ATOM 641 O O . GLY A 1 82 ? 9.738 4.925 -2.129 1.00 92.38 82 GLY A O 1
ATOM 642 N N . ILE A 1 83 ? 11.946 4.581 -2.105 1.00 94.38 83 ILE A N 1
ATOM 643 C CA . ILE A 1 83 ? 11.982 3.771 -3.331 1.00 94.38 83 ILE A CA 1
ATOM 644 C C . ILE A 1 83 ? 11.068 2.545 -3.208 1.00 94.38 83 ILE A C 1
ATOM 646 O O . ILE A 1 83 ? 10.290 2.251 -4.113 1.00 94.38 83 ILE A O 1
ATOM 650 N N . ARG A 1 84 ? 11.117 1.818 -2.084 1.00 95.88 84 ARG A N 1
ATOM 651 C CA . ARG A 1 84 ? 10.249 0.644 -1.885 1.00 95.88 84 ARG A CA 1
ATOM 652 C C . ARG A 1 84 ? 8.778 1.034 -1.803 1.00 95.88 84 ARG A C 1
ATOM 654 O O . ARG A 1 84 ? 7.951 0.334 -2.379 1.00 95.88 84 ARG A O 1
ATOM 661 N N . LEU A 1 85 ? 8.457 2.136 -1.124 1.00 94.75 85 LEU A N 1
ATOM 662 C CA . LEU A 1 85 ? 7.093 2.661 -1.077 1.00 94.75 85 LEU A CA 1
ATOM 663 C C . LEU A 1 85 ? 6.595 3.053 -2.470 1.00 94.75 85 LEU A C 1
ATOM 665 O O . LEU A 1 85 ? 5.504 2.651 -2.851 1.00 94.75 85 LEU A O 1
ATOM 669 N N . GLY A 1 86 ? 7.429 3.744 -3.247 1.00 93.25 86 GLY A N 1
ATOM 670 C CA . GLY A 1 86 ? 7.138 4.113 -4.627 1.00 93.25 86 GLY A CA 1
ATOM 671 C C . GLY A 1 86 ? 6.854 2.912 -5.509 1.00 93.25 86 GLY A C 1
ATOM 672 O O . GLY A 1 86 ? 5.885 2.938 -6.260 1.00 93.25 86 GLY A O 1
ATOM 673 N N . LEU A 1 87 ? 7.637 1.838 -5.370 1.00 95.12 87 LEU A N 1
ATOM 674 C CA . LEU A 1 87 ? 7.365 0.594 -6.081 1.00 95.12 87 LEU A CA 1
ATOM 675 C C . LEU A 1 87 ? 6.016 0.004 -5.655 1.00 95.12 87 LEU A C 1
ATOM 677 O O . LEU A 1 87 ? 5.214 -0.324 -6.516 1.00 95.12 87 LEU A O 1
ATOM 681 N N . ALA A 1 88 ? 5.737 -0.115 -4.354 1.00 96.44 88 ALA A N 1
ATOM 682 C CA . ALA A 1 88 ? 4.467 -0.675 -3.884 1.00 96.44 88 ALA A CA 1
ATOM 683 C C . ALA A 1 88 ? 3.251 0.127 -4.383 1.00 96.44 88 ALA A C 1
ATOM 685 O O . ALA A 1 88 ? 2.291 -0.471 -4.865 1.00 96.44 88 ALA A O 1
ATOM 686 N N . ASP A 1 89 ? 3.324 1.459 -4.327 1.00 94.25 89 ASP A N 1
ATOM 687 C CA . ASP A 1 89 ? 2.286 2.355 -4.850 1.00 94.25 89 ASP A CA 1
ATOM 688 C C . ASP A 1 89 ? 2.077 2.143 -6.345 1.00 94.25 89 ASP A C 1
ATOM 690 O O . ASP A 1 89 ? 0.958 1.958 -6.811 1.00 94.25 89 ASP A O 1
ATOM 694 N N . THR A 1 90 ? 3.176 2.069 -7.081 1.00 93.19 90 THR A N 1
ATOM 695 C CA . THR A 1 90 ? 3.173 1.888 -8.525 1.00 93.19 90 THR A CA 1
ATOM 696 C C . THR A 1 90 ? 2.596 0.531 -8.947 1.00 93.19 90 THR A C 1
ATOM 698 O O . THR A 1 90 ? 1.794 0.467 -9.873 1.00 93.19 90 THR A O 1
ATOM 701 N N . LEU A 1 91 ? 2.931 -0.553 -8.242 1.00 94.19 91 LEU A N 1
ATOM 702 C CA . LEU A 1 91 ? 2.390 -1.889 -8.520 1.00 94.19 91 LEU A CA 1
ATOM 703 C C . LEU A 1 91 ? 0.891 -2.002 -8.210 1.00 94.19 91 LEU A C 1
ATOM 705 O O . LEU A 1 91 ? 0.219 -2.875 -8.759 1.00 94.19 91 LEU A O 1
ATOM 709 N N . ALA A 1 92 ? 0.373 -1.172 -7.307 1.00 95.19 92 ALA A N 1
ATOM 710 C CA . ALA A 1 92 ? -1.036 -1.175 -6.929 1.00 95.19 92 ALA A CA 1
ATOM 711 C C . ALA A 1 92 ? -1.856 -0.072 -7.608 1.00 95.19 92 ALA A C 1
ATOM 713 O O . ALA A 1 92 ? -3.047 0.026 -7.333 1.00 95.19 92 ALA A O 1
ATOM 714 N N . GLY A 1 93 ? -1.239 0.801 -8.410 1.00 91.44 93 GLY A N 1
ATOM 715 C CA . GLY A 1 93 ? -1.895 2.016 -8.900 1.00 91.44 93 GLY A CA 1
ATOM 716 C C . GLY A 1 93 ? -2.323 2.972 -7.778 1.00 91.44 93 GLY A C 1
ATOM 717 O O . GLY A 1 93 ? -3.289 3.702 -7.922 1.00 91.44 93 GLY A O 1
ATOM 718 N N . ASN A 1 94 ? -1.658 2.979 -6.620 1.00 91.62 94 ASN A N 1
ATOM 719 C CA . ASN A 1 94 ? -2.067 3.846 -5.516 1.00 91.62 94 ASN A CA 1
ATOM 720 C C . ASN A 1 94 ? -1.628 5.302 -5.744 1.00 91.62 94 ASN A C 1
ATOM 722 O O . ASN A 1 94 ? -0.567 5.733 -5.288 1.00 91.62 94 ASN A O 1
ATOM 726 N N . LEU A 1 95 ? -2.478 6.069 -6.424 1.00 86.38 95 LEU A N 1
ATOM 727 C CA . LEU A 1 95 ? -2.223 7.469 -6.766 1.00 86.38 95 LEU A CA 1
ATOM 728 C C . LEU A 1 95 ? -2.442 8.449 -5.607 1.00 86.38 95 LEU A C 1
ATOM 730 O O . LEU A 1 95 ? -2.033 9.608 -5.698 1.00 86.38 95 LEU A O 1
ATOM 734 N N . ASP A 1 96 ? -3.105 8.017 -4.535 1.00 81.62 96 ASP A N 1
ATOM 735 C CA . ASP A 1 96 ? -3.520 8.876 -3.425 1.00 81.62 96 ASP A CA 1
ATOM 736 C C . ASP A 1 96 ? -2.514 8.819 -2.271 1.00 81.62 96 ASP A C 1
ATOM 738 O O . ASP A 1 96 ? -2.826 8.434 -1.145 1.00 81.62 96 ASP A O 1
ATOM 742 N N . ARG A 1 97 ? -1.252 9.160 -2.556 1.00 86.56 97 ARG A N 1
ATOM 743 C CA . ARG A 1 97 ? -0.197 9.208 -1.528 1.00 86.56 97 ARG A CA 1
ATOM 744 C C . ARG A 1 97 ? -0.114 10.570 -0.824 1.00 86.56 97 ARG A C 1
ATOM 746 O O . ARG A 1 97 ? 0.524 10.676 0.227 1.00 86.56 97 ARG A O 1
ATOM 753 N N . HIS A 1 98 ? -0.790 11.594 -1.347 1.00 74.38 98 HIS A N 1
ATOM 754 C CA . HIS A 1 98 ? -0.835 12.931 -0.759 1.00 74.38 98 HIS A CA 1
ATOM 755 C C . HIS A 1 98 ? -1.713 12.947 0.499 1.00 74.38 98 HIS A C 1
ATOM 757 O O . HIS A 1 98 ? -2.902 12.663 0.457 1.00 74.38 98 HIS A O 1
ATOM 763 N N . GLY A 1 99 ? -1.113 13.244 1.652 1.00 77.94 99 GLY A N 1
ATOM 764 C CA . GLY A 1 99 ? -1.792 13.191 2.954 1.00 77.94 99 GLY A CA 1
ATOM 765 C C . GLY A 1 99 ? -1.852 11.794 3.585 1.00 77.94 99 GLY A C 1
ATOM 766 O O . GLY A 1 99 ? -2.042 11.696 4.793 1.00 77.94 99 GLY A O 1
ATOM 767 N N . ASN A 1 100 ? -1.574 10.737 2.815 1.00 88.12 100 ASN A N 1
ATOM 768 C CA . ASN A 1 100 ? -1.578 9.335 3.251 1.00 88.12 100 ASN A CA 1
ATOM 769 C C . ASN A 1 100 ? -0.154 8.800 3.508 1.00 88.12 100 ASN A C 1
ATOM 771 O O . ASN A 1 100 ? 0.182 7.639 3.247 1.00 88.12 100 ASN A O 1
ATOM 775 N N . LEU A 1 101 ? 0.719 9.678 4.003 1.00 88.50 101 LEU A N 1
ATOM 776 C CA . LEU A 1 101 ? 2.111 9.404 4.333 1.00 88.50 101 LEU A CA 1
ATOM 777 C C . LEU A 1 101 ? 2.465 10.104 5.645 1.00 88.50 101 LEU A C 1
ATOM 779 O O . LEU A 1 101 ? 2.226 11.296 5.803 1.00 88.50 101 LEU A O 1
ATOM 783 N N . PHE A 1 102 ? 3.051 9.365 6.582 1.00 90.00 102 PHE A N 1
ATOM 784 C CA . PHE A 1 102 ? 3.661 9.940 7.772 1.00 90.00 102 PHE A CA 1
ATOM 785 C C . PHE A 1 102 ? 5.174 9.972 7.624 1.00 90.00 102 PHE A C 1
ATOM 787 O O . PHE A 1 102 ? 5.789 8.962 7.267 1.00 90.00 102 PHE A O 1
ATOM 794 N N . ALA A 1 103 ? 5.780 11.094 8.005 1.00 88.31 103 ALA A N 1
ATOM 795 C CA . ALA A 1 103 ? 7.181 11.087 8.385 1.00 88.31 103 ALA A CA 1
ATOM 796 C C . ALA A 1 103 ? 7.289 10.801 9.883 1.00 88.31 103 ALA A C 1
ATOM 798 O O . ALA A 1 103 ? 6.646 11.467 10.697 1.00 88.31 103 ALA A O 1
ATOM 799 N N . ILE A 1 104 ? 8.105 9.818 10.242 1.00 88.81 104 ILE A N 1
ATOM 800 C CA . ILE A 1 104 ? 8.348 9.411 11.628 1.00 88.81 104 ILE A CA 1
ATOM 801 C C . ILE A 1 104 ? 9.818 9.643 11.988 1.00 88.81 104 ILE A C 1
ATOM 803 O O . ILE A 1 104 ? 10.655 9.902 11.120 1.00 88.81 104 ILE A O 1
ATOM 807 N N . ASP A 1 105 ? 10.137 9.555 13.281 1.00 86.94 105 ASP A N 1
ATOM 808 C CA . ASP A 1 105 ? 11.516 9.670 13.781 1.00 86.94 105 ASP A CA 1
ATOM 809 C C . ASP A 1 105 ? 12.207 10.990 13.367 1.00 86.94 105 ASP A C 1
ATOM 811 O O . ASP A 1 105 ? 13.335 11.022 12.863 1.00 86.94 105 ASP A O 1
ATOM 815 N N . GLY A 1 106 ? 11.477 12.101 13.529 1.00 84.50 106 GLY A N 1
ATOM 816 C CA . GLY A 1 106 ? 11.959 13.441 13.183 1.00 84.50 106 GLY A CA 1
ATOM 817 C C . GLY A 1 106 ? 12.119 13.676 11.679 1.00 84.50 106 GLY A C 1
ATOM 818 O O . GLY A 1 106 ? 12.968 14.465 11.282 1.00 84.50 106 GLY A O 1
ATOM 819 N N . GLY A 1 107 ? 11.349 12.972 10.844 1.00 83.69 107 GLY A N 1
ATOM 820 C CA . GLY A 1 107 ? 11.379 13.133 9.387 1.00 83.69 107 GLY A CA 1
ATOM 821 C C . GLY A 1 107 ? 12.345 12.199 8.657 1.00 83.69 107 GLY A C 1
ATOM 822 O O . GLY A 1 107 ? 12.477 12.279 7.441 1.00 83.69 107 GLY A O 1
ATOM 823 N N . ARG A 1 108 ? 13.032 11.306 9.379 1.00 83.88 108 ARG A N 1
ATOM 824 C CA . ARG A 1 108 ? 14.078 10.438 8.811 1.00 83.88 108 ARG A CA 1
ATOM 825 C C . ARG A 1 108 ? 13.547 9.169 8.159 1.00 83.88 108 ARG A C 1
ATOM 827 O O . ARG A 1 108 ? 14.289 8.502 7.444 1.00 83.88 108 ARG A O 1
ATOM 834 N N . ARG A 1 109 ? 12.302 8.805 8.457 1.00 87.94 109 ARG A N 1
ATOM 835 C CA . ARG A 1 109 ? 11.671 7.568 8.000 1.00 87.94 109 ARG A CA 1
ATOM 836 C C . ARG A 1 109 ? 10.261 7.834 7.523 1.00 87.94 109 ARG A C 1
ATOM 838 O O . ARG A 1 109 ? 9.605 8.762 8.000 1.00 87.94 109 ARG A O 1
ATOM 845 N N . LEU A 1 110 ? 9.800 6.982 6.621 1.00 89.38 110 LEU A N 1
ATOM 846 C CA . LEU A 1 110 ? 8.492 7.101 5.992 1.00 89.38 110 LEU A CA 1
ATOM 847 C C . LEU A 1 110 ? 7.579 5.961 6.428 1.00 89.38 110 LEU A C 1
ATOM 849 O O . LEU A 1 110 ? 8.033 4.843 6.669 1.00 89.38 110 LEU A O 1
ATOM 853 N N . LYS A 1 111 ? 6.280 6.239 6.535 1.00 93.44 111 LYS A N 1
ATOM 854 C CA . LYS A 1 111 ? 5.260 5.223 6.794 1.00 93.44 111 LYS A CA 1
ATOM 855 C C . LYS A 1 111 ? 3.977 5.562 6.037 1.00 93.44 111 LYS A C 1
ATOM 857 O O . LYS A 1 111 ? 3.277 6.502 6.405 1.00 93.44 111 LYS A O 1
ATOM 862 N N . GLY A 1 112 ? 3.681 4.816 4.975 1.00 93.94 112 GLY A N 1
ATOM 863 C CA . GLY A 1 112 ? 2.422 4.948 4.239 1.00 93.94 112 GLY A CA 1
ATOM 864 C C . GLY A 1 112 ? 1.236 4.433 5.058 1.00 93.94 112 GLY A C 1
ATOM 865 O O . GLY A 1 112 ? 1.390 3.517 5.867 1.00 93.94 112 GLY A O 1
ATOM 866 N N . PHE A 1 113 ? 0.060 5.012 4.851 1.00 94.56 113 PHE A N 1
ATOM 867 C CA . PHE A 1 113 ? -1.216 4.515 5.374 1.00 94.56 113 PHE A CA 1
ATOM 868 C C . PHE A 1 113 ? -2.331 4.812 4.359 1.00 94.56 113 PHE A C 1
ATOM 870 O O . PHE A 1 113 ? -2.016 5.265 3.261 1.00 94.56 113 PHE A O 1
ATOM 877 N N . ASP A 1 114 ? -3.586 4.520 4.713 1.00 93.31 114 ASP A N 1
ATOM 878 C CA . ASP A 1 114 ? -4.794 4.767 3.905 1.00 93.31 114 ASP A CA 1
ATOM 879 C C . ASP A 1 114 ? -4.683 4.267 2.457 1.00 93.31 114 ASP A C 1
ATOM 881 O O . ASP A 1 114 ? -4.399 5.003 1.516 1.00 93.31 114 ASP A O 1
ATOM 885 N N . HIS A 1 115 ? -4.838 2.960 2.284 1.00 95.44 115 HIS A N 1
ATOM 886 C CA . HIS A 1 115 ? -4.576 2.280 1.018 1.00 95.44 115 HIS A CA 1
ATOM 887 C C . HIS A 1 115 ? -5.840 1.867 0.273 1.00 95.44 115 HIS A C 1
ATOM 889 O O . HIS A 1 115 ? -5.757 1.150 -0.724 1.00 95.44 115 HIS A O 1
ATOM 895 N N . GLY A 1 116 ? -7.013 2.301 0.736 1.00 94.50 116 GLY A N 1
ATOM 896 C CA . GLY A 1 116 ? -8.282 1.830 0.189 1.00 94.50 116 GLY A CA 1
ATOM 897 C C . GLY A 1 116 ? -8.483 2.170 -1.287 1.00 94.50 116 GLY A C 1
ATOM 898 O O . GLY A 1 116 ? -9.216 1.464 -1.963 1.00 94.50 116 GLY A O 1
ATOM 899 N N . GLY A 1 117 ? -7.851 3.236 -1.784 1.00 92.62 117 GLY A N 1
ATOM 900 C CA . GLY A 1 117 ? -7.922 3.637 -3.192 1.00 92.62 117 GLY A CA 1
ATOM 901 C C . GLY A 1 117 ? -7.041 2.820 -4.140 1.00 92.62 117 GLY A C 1
ATOM 902 O O . GLY A 1 117 ? -7.065 3.076 -5.337 1.00 92.62 117 GLY A O 1
ATOM 903 N N . SER A 1 118 ? -6.263 1.862 -3.631 1.00 94.75 118 SER A N 1
ATOM 904 C CA . SER A 1 118 ? -5.405 1.017 -4.466 1.00 94.75 118 SER A CA 1
ATOM 905 C C . SER A 1 118 ? -6.239 0.191 -5.452 1.00 94.75 118 SER A C 1
ATOM 907 O O . SER A 1 118 ? -7.316 -0.289 -5.102 1.00 94.75 118 SER A O 1
ATOM 909 N N . TRP A 1 119 ? -5.716 -0.009 -6.662 1.00 94.94 119 TRP A N 1
ATOM 910 C CA . TRP A 1 119 ? -6.329 -0.740 -7.777 1.00 94.94 119 TRP A CA 1
ATOM 911 C C . TRP A 1 119 ? -7.632 -0.139 -8.329 1.00 94.94 119 TRP A C 1
ATOM 913 O O . TRP A 1 119 ? -8.362 -0.817 -9.056 1.00 94.94 119 TRP A O 1
ATOM 923 N N . LEU A 1 120 ? -7.932 1.131 -8.042 1.00 92.19 120 LEU A N 1
ATOM 924 C CA . LEU A 1 120 ? -9.114 1.805 -8.590 1.00 92.19 120 LEU A CA 1
ATOM 925 C C . LEU A 1 120 ? -9.069 1.880 -10.124 1.00 92.19 120 LEU A C 1
ATOM 927 O O . LEU A 1 120 ? -10.083 1.706 -10.803 1.00 92.19 120 LEU A O 1
ATOM 931 N N . GLU A 1 121 ? -7.885 2.096 -10.682 1.00 85.81 121 GLU A N 1
ATOM 932 C CA . GLU A 1 121 ? -7.633 2.136 -12.119 1.00 85.81 121 GLU A CA 1
ATOM 933 C C . GLU A 1 121 ? -7.940 0.767 -12.746 1.00 85.81 121 GLU A C 1
ATOM 935 O O . GLU A 1 121 ? -8.660 0.689 -13.741 1.00 85.81 121 GLU A O 1
ATOM 940 N N . VAL A 1 122 ? -7.542 -0.330 -12.087 1.00 87.81 122 VAL A N 1
ATOM 941 C CA . VAL A 1 122 ? -7.846 -1.702 -12.534 1.00 87.81 122 VAL A CA 1
ATOM 942 C C . VAL A 1 122 ? -9.353 -1.945 -12.627 1.00 87.81 122 VAL A C 1
ATOM 944 O O . VAL A 1 122 ? -9.820 -2.507 -13.616 1.00 87.81 122 VAL A O 1
ATOM 947 N N . GLU A 1 123 ? -10.128 -1.492 -11.637 1.00 88.19 123 GLU A N 1
ATOM 948 C CA . GLU A 1 123 ? -11.596 -1.606 -11.655 1.00 88.19 123 GLU A CA 1
ATOM 949 C C . GLU A 1 123 ? -12.246 -0.749 -12.750 1.00 88.19 123 GLU A C 1
ATOM 951 O O . GLU A 1 123 ? -13.315 -1.084 -13.260 1.00 88.19 123 GLU A O 1
ATOM 956 N N . THR A 1 124 ? -11.604 0.354 -13.134 1.00 86.62 124 THR A N 1
ATOM 957 C CA . THR A 1 124 ? -12.100 1.257 -14.183 1.00 86.62 124 THR A CA 1
ATOM 958 C C . THR A 1 124 ? -11.541 0.937 -15.574 1.00 86.62 124 THR A C 1
ATOM 960 O O . THR A 1 124 ? -11.972 1.540 -16.558 1.00 86.62 124 THR A O 1
ATOM 963 N N . GLY A 1 125 ? -10.652 -0.057 -15.680 1.00 84.62 125 GLY A N 1
ATOM 964 C CA . GLY A 1 125 ? -10.023 -0.487 -16.928 1.00 84.62 125 GLY A CA 1
ATOM 965 C C . GLY A 1 125 ? -8.852 0.387 -17.385 1.00 84.62 125 GLY A C 1
ATOM 966 O O . GLY A 1 125 ? -8.379 0.206 -18.508 1.00 84.62 125 GLY A O 1
ATOM 967 N N . ASP A 1 126 ? -8.383 1.313 -16.549 1.00 82.06 126 ASP A N 1
ATOM 968 C CA . ASP A 1 126 ? -7.137 2.038 -16.780 1.00 82.06 126 ASP A CA 1
ATOM 969 C C . ASP A 1 126 ? -5.975 1.232 -16.180 1.00 82.06 126 ASP A C 1
ATOM 971 O O . ASP A 1 126 ? -5.990 0.837 -15.018 1.00 82.06 126 ASP A O 1
ATOM 975 N N . THR A 1 127 ? -4.978 0.892 -16.989 1.00 74.50 127 THR A N 1
ATOM 976 C CA . THR A 1 127 ? -3.851 0.049 -16.550 1.00 74.50 127 THR A CA 1
ATOM 977 C C . THR A 1 127 ? -2.498 0.671 -16.864 1.00 74.50 127 THR A C 1
ATOM 979 O O . THR A 1 127 ? -1.475 -0.014 -16.779 1.00 74.50 127 THR A O 1
ATOM 982 N N . GLY A 1 128 ? -2.481 1.939 -17.283 1.00 74.31 128 GLY A N 1
ATOM 983 C CA . GLY A 1 128 ? -1.243 2.666 -17.527 1.00 74.31 128 GLY A CA 1
ATOM 984 C C . GLY A 1 128 ? -0.545 3.044 -16.218 1.00 74.31 128 GLY A C 1
ATOM 985 O O . GLY A 1 128 ? -1.209 3.223 -15.196 1.00 74.31 128 GLY A O 1
ATOM 986 N N . PRO A 1 129 ? 0.792 3.198 -16.217 1.00 77.25 129 PRO A N 1
ATOM 987 C CA . PRO A 1 129 ? 1.442 3.890 -15.119 1.00 77.25 129 PRO A CA 1
ATOM 988 C C . PRO A 1 129 ? 0.942 5.328 -15.111 1.00 77.25 129 PRO A C 1
ATOM 990 O O . PRO A 1 129 ? 0.969 6.003 -16.138 1.00 77.25 129 PRO A O 1
ATOM 993 N N . TYR A 1 130 ? 0.500 5.810 -13.962 1.00 77.50 130 TYR A N 1
ATOM 994 C CA . TYR A 1 130 ? 0.093 7.195 -13.833 1.00 77.50 130 TYR A CA 1
ATOM 995 C C . TYR A 1 130 ? 0.763 7.805 -12.619 1.00 77.50 130 TYR A C 1
ATOM 997 O O . TYR A 1 130 ? 0.746 7.240 -11.530 1.00 77.50 130 TYR A O 1
ATOM 1005 N N . LEU A 1 131 ? 1.356 8.978 -12.805 1.00 78.50 131 LEU A N 1
ATOM 1006 C CA . LEU A 1 131 ? 1.861 9.777 -11.705 1.00 78.50 131 LEU A CA 1
ATOM 1007 C C . LEU A 1 131 ? 1.104 11.096 -11.644 1.00 78.50 131 LEU A C 1
ATOM 1009 O O . LEU A 1 131 ? 1.277 11.972 -12.492 1.00 78.50 131 LEU A O 1
ATOM 1013 N N . ARG A 1 132 ? 0.309 11.267 -10.588 1.00 74.94 132 ARG A N 1
ATOM 1014 C CA . ARG A 1 132 ? -0.410 12.520 -10.352 1.00 74.94 132 ARG A CA 1
ATOM 1015 C C . ARG A 1 132 ? 0.514 13.641 -9.868 1.00 74.94 132 ARG A C 1
ATOM 1017 O O . ARG A 1 132 ? 0.261 14.812 -10.145 1.00 74.94 132 ARG A O 1
ATOM 1024 N N . GLU A 1 133 ? 1.579 13.291 -9.145 1.00 76.50 133 GLU A N 1
ATOM 1025 C CA . GLU A 1 133 ? 2.393 14.241 -8.385 1.00 76.50 133 GLU A CA 1
ATOM 1026 C C . GLU A 1 133 ? 3.884 13.891 -8.425 1.00 76.50 133 GLU A C 1
ATOM 1028 O O . GLU A 1 133 ? 4.288 12.787 -8.075 1.00 76.50 133 GLU A O 1
ATOM 1033 N N . ARG A 1 134 ? 4.734 14.863 -8.780 1.00 76.19 134 ARG A N 1
ATOM 1034 C CA . ARG A 1 134 ? 6.193 14.659 -8.883 1.00 76.19 134 ARG A CA 1
ATOM 1035 C C . ARG A 1 134 ? 6.893 14.374 -7.553 1.00 76.19 134 ARG A C 1
ATOM 1037 O O . ARG A 1 134 ? 8.006 13.873 -7.559 1.00 76.19 134 ARG A O 1
ATOM 1044 N N . GLN A 1 135 ? 6.271 14.732 -6.433 1.00 78.25 135 GLN A N 1
ATOM 1045 C CA . GLN A 1 135 ? 6.830 14.528 -5.094 1.00 78.25 135 GLN A CA 1
ATOM 1046 C C . GLN A 1 135 ? 6.414 13.183 -4.480 1.00 78.25 135 GLN A C 1
ATOM 1048 O O . GLN A 1 135 ? 6.875 12.839 -3.393 1.00 78.25 135 GLN A O 1
ATOM 1053 N N . ALA A 1 136 ? 5.551 12.412 -5.151 1.00 84.38 136 ALA A N 1
ATOM 1054 C CA . ALA A 1 136 ? 5.169 11.097 -4.666 1.00 84.38 136 ALA A CA 1
ATOM 1055 C C . ALA A 1 136 ? 6.326 10.096 -4.862 1.00 84.38 136 ALA A C 1
ATOM 1057 O O . ALA A 1 136 ? 7.013 10.148 -5.885 1.00 84.38 136 ALA A O 1
ATOM 1058 N N . PRO A 1 137 ? 6.509 9.128 -3.944 1.00 87.31 137 PRO A N 1
ATOM 1059 C CA . PRO A 1 137 ? 7.518 8.075 -4.077 1.00 87.31 137 PRO A CA 1
ATOM 1060 C C . PRO A 1 137 ? 7.497 7.326 -5.424 1.00 87.31 137 PRO A C 1
ATOM 1062 O O . PRO A 1 137 ? 8.530 6.841 -5.880 1.00 87.31 137 PRO A O 1
ATOM 1065 N N . MET A 1 138 ? 6.335 7.258 -6.084 1.00 88.62 138 MET A N 1
ATOM 1066 C CA . MET A 1 138 ? 6.156 6.666 -7.416 1.00 88.62 138 MET A CA 1
ATOM 1067 C C . MET A 1 138 ? 7.000 7.324 -8.526 1.00 88.62 138 MET A C 1
ATOM 1069 O O . MET A 1 138 ? 7.252 6.682 -9.544 1.00 88.62 138 MET A O 1
ATOM 1073 N N . TRP A 1 139 ? 7.476 8.563 -8.343 1.00 88.94 139 TRP A N 1
ATOM 1074 C CA . TRP A 1 139 ? 8.314 9.281 -9.321 1.00 88.94 139 TRP A CA 1
ATOM 1075 C C . TRP A 1 139 ? 9.569 8.496 -9.750 1.00 88.94 139 TRP A C 1
ATOM 1077 O O . TRP A 1 139 ? 10.050 8.656 -10.870 1.00 88.94 139 TRP A O 1
ATOM 1087 N N . HIS A 1 140 ? 10.067 7.597 -8.894 1.00 88.56 140 HIS A N 1
ATOM 1088 C CA . HIS A 1 140 ? 11.195 6.701 -9.193 1.00 88.56 140 HIS A CA 1
ATOM 1089 C C . HIS A 1 140 ? 10.924 5.666 -10.282 1.00 88.56 140 HIS A C 1
ATOM 1091 O O . HIS A 1 140 ? 11.869 5.107 -10.834 1.00 88.56 140 HIS A O 1
ATOM 1097 N N . PHE A 1 141 ? 9.655 5.391 -10.587 1.00 90.44 141 PHE A N 1
ATOM 1098 C CA . PHE A 1 141 ? 9.252 4.346 -11.534 1.00 90.44 141 PHE A CA 1
ATOM 1099 C C . PHE A 1 141 ? 8.423 4.878 -12.699 1.00 90.44 141 PHE A C 1
ATOM 1101 O O . PHE A 1 141 ? 8.377 4.229 -13.741 1.00 90.44 141 PHE A O 1
ATOM 1108 N N . VAL A 1 142 ? 7.800 6.049 -12.544 1.00 88.69 142 VAL A N 1
ATOM 1109 C CA . VAL A 1 142 ? 6.875 6.611 -13.530 1.00 88.69 142 VAL A CA 1
ATOM 1110 C C . VAL A 1 142 ? 7.195 8.077 -13.818 1.00 88.69 142 VAL A C 1
ATOM 1112 O O . VAL A 1 142 ? 7.364 8.878 -12.899 1.00 88.69 142 VAL A O 1
ATOM 1115 N N . GLU A 1 143 ? 7.192 8.454 -15.097 1.00 87.12 143 GLU A N 1
ATOM 1116 C CA . GLU A 1 143 ? 7.176 9.843 -15.561 1.00 87.12 143 GLU A CA 1
ATOM 1117 C C . GLU A 1 143 ? 5.958 10.079 -16.464 1.00 87.12 143 GLU A C 1
ATOM 1119 O O . GLU A 1 143 ? 5.893 9.606 -17.599 1.00 87.12 143 GLU A O 1
ATOM 1124 N N . GLY A 1 144 ? 4.977 10.831 -15.954 1.00 84.06 144 GLY A N 1
ATOM 1125 C CA . GLY A 1 144 ? 3.717 11.062 -16.660 1.00 84.06 144 GLY A CA 1
ATOM 1126 C C . GLY A 1 144 ? 2.919 9.767 -16.809 1.00 84.06 144 GLY A C 1
ATOM 1127 O O . GLY A 1 144 ? 2.416 9.251 -15.814 1.00 84.06 144 GLY A O 1
ATOM 1128 N N . ASP A 1 145 ? 2.818 9.280 -18.047 1.00 83.12 145 ASP A N 1
ATOM 1129 C CA . ASP A 1 145 ? 2.127 8.050 -18.452 1.00 83.12 145 ASP A CA 1
ATOM 1130 C C . ASP A 1 145 ? 3.092 6.920 -18.867 1.00 83.12 145 ASP A C 1
ATOM 1132 O O . ASP A 1 145 ? 2.716 5.992 -19.588 1.00 83.12 145 ASP A O 1
ATOM 1136 N N . ARG A 1 146 ? 4.370 7.004 -18.463 1.00 87.62 146 ARG A N 1
ATOM 1137 C CA . ARG A 1 146 ? 5.426 6.071 -18.888 1.00 87.62 146 ARG A CA 1
ATOM 1138 C C . ARG A 1 146 ? 6.220 5.515 -17.723 1.00 87.62 146 ARG A C 1
ATOM 1140 O O . ARG A 1 146 ? 6.551 6.237 -16.789 1.00 87.62 146 ARG A O 1
ATOM 1147 N N . TRP A 1 147 ? 6.603 4.250 -17.855 1.00 87.31 147 TRP A N 1
ATOM 1148 C CA . TRP A 1 147 ? 7.588 3.599 -17.000 1.00 87.31 147 TRP A CA 1
ATOM 1149 C C . TRP A 1 147 ? 8.996 4.129 -17.271 1.00 87.31 147 TRP A C 1
ATOM 1151 O O . TRP A 1 147 ? 9.381 4.329 -18.429 1.00 87.31 147 TRP A O 1
ATOM 1161 N N . HIS A 1 148 ? 9.785 4.300 -16.213 1.00 88.94 148 HIS A N 1
ATOM 1162 C CA . HIS A 1 148 ? 11.228 4.481 -16.338 1.00 88.94 148 HIS A CA 1
ATOM 1163 C C . HIS A 1 148 ? 11.884 3.188 -16.808 1.00 88.94 148 HIS A C 1
ATOM 1165 O O . HIS A 1 148 ? 11.554 2.104 -16.343 1.00 88.94 148 HIS A O 1
ATOM 1171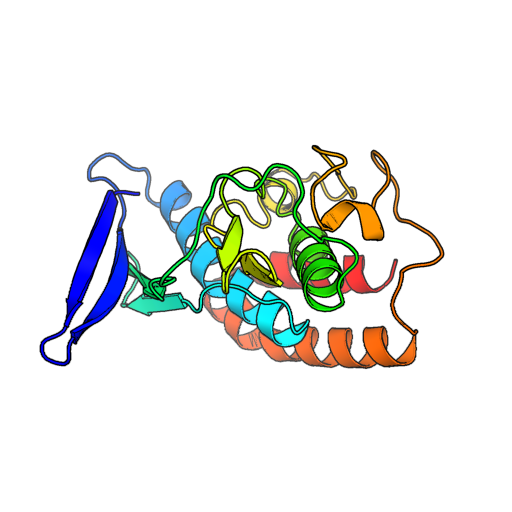 N N . THR A 1 149 ? 12.866 3.305 -17.698 1.00 84.38 149 THR A N 1
ATOM 1172 C CA . THR A 1 149 ? 13.586 2.146 -18.252 1.00 84.38 149 THR A CA 1
ATOM 1173 C C . THR A 1 149 ? 14.785 1.699 -17.410 1.00 84.38 149 THR A C 1
ATOM 1175 O O . THR A 1 149 ? 15.419 0.702 -17.742 1.00 84.38 149 THR A O 1
ATOM 1178 N N . ASP A 1 150 ? 15.141 2.458 -16.372 1.00 84.88 150 ASP A N 1
ATOM 1179 C CA . ASP A 1 150 ? 16.274 2.182 -15.478 1.00 84.88 150 ASP A CA 1
ATOM 1180 C C . ASP A 1 150 ? 15.847 2.394 -14.014 1.00 84.88 150 ASP A C 1
ATOM 1182 O O . ASP A 1 150 ? 16.176 3.415 -13.404 1.00 84.88 150 ASP A O 1
ATOM 1186 N N . PRO A 1 151 ? 15.014 1.492 -13.458 1.00 85.94 151 PRO A N 1
ATOM 1187 C CA . PRO A 1 151 ? 14.524 1.639 -12.096 1.00 85.94 151 PRO A CA 1
ATOM 1188 C C . PRO A 1 151 ? 15.672 1.489 -11.083 1.00 85.94 151 PRO A C 1
ATOM 1190 O O . PRO A 1 151 ? 16.611 0.723 -11.312 1.00 85.94 151 PRO A O 1
ATOM 1193 N N . PRO A 1 152 ? 15.580 2.118 -9.896 1.00 91.56 152 PRO A N 1
ATOM 1194 C CA . PRO A 1 152 ? 16.617 2.072 -8.859 1.00 91.56 152 PRO A CA 1
ATOM 1195 C C . PRO A 1 152 ? 16.652 0.730 -8.093 1.00 91.56 152 PRO A C 1
ATOM 1197 O O . PRO A 1 152 ? 16.864 0.691 -6.880 1.00 91.56 152 PRO A O 1
ATOM 1200 N N . LEU A 1 153 ? 16.405 -0.386 -8.782 1.00 91.31 153 LEU A N 1
ATOM 1201 C CA . LEU A 1 153 ? 16.396 -1.746 -8.256 1.00 91.31 153 LEU A CA 1
ATOM 1202 C C . LEU A 1 153 ? 17.067 -2.689 -9.249 1.00 91.31 153 LEU A C 1
ATOM 1204 O O . LEU A 1 153 ? 16.823 -2.646 -10.451 1.00 91.31 153 LEU A O 1
ATOM 1208 N N . THR A 1 154 ? 17.880 -3.608 -8.739 1.00 92.62 154 THR A N 1
ATOM 1209 C CA . THR A 1 154 ? 18.526 -4.606 -9.593 1.00 92.62 154 THR A CA 1
ATOM 1210 C C . THR A 1 154 ? 17.520 -5.638 -10.107 1.00 92.62 154 THR A C 1
ATOM 1212 O O . THR A 1 154 ? 16.553 -5.990 -9.427 1.00 92.62 154 THR A O 1
ATOM 1215 N N . ALA A 1 155 ? 17.804 -6.242 -11.264 1.00 91.44 155 ALA A N 1
ATOM 1216 C CA . ALA A 1 155 ? 16.994 -7.339 -11.803 1.00 91.44 155 ALA A CA 1
ATOM 1217 C C . ALA A 1 155 ? 16.833 -8.510 -10.809 1.00 91.44 155 ALA A C 1
ATOM 1219 O O . ALA A 1 155 ? 15.767 -9.117 -10.715 1.00 91.44 155 ALA A O 1
ATOM 1220 N N . ALA A 1 156 ? 17.872 -8.804 -10.020 1.00 94.38 156 ALA A N 1
ATOM 1221 C CA . ALA A 1 156 ? 17.817 -9.842 -8.993 1.00 94.38 156 ALA A CA 1
ATOM 1222 C C . ALA A 1 156 ? 16.869 -9.478 -7.835 1.00 94.38 156 ALA A C 1
ATOM 1224 O O . ALA A 1 156 ? 16.223 -10.359 -7.267 1.00 94.38 156 ALA A O 1
ATOM 1225 N N . GLU A 1 157 ? 16.782 -8.200 -7.459 1.00 94.50 157 GLU A N 1
ATOM 1226 C CA . GLU A 1 157 ? 15.810 -7.732 -6.468 1.00 94.50 157 GLU A CA 1
ATOM 1227 C C . GLU A 1 157 ? 14.385 -7.789 -7.000 1.00 94.50 157 GLU A C 1
ATOM 1229 O O . GLU A 1 157 ? 13.513 -8.289 -6.291 1.00 94.50 157 GLU A O 1
ATOM 1234 N N . LEU A 1 158 ? 14.162 -7.337 -8.237 1.00 92.62 158 LEU A N 1
ATOM 1235 C CA . LEU A 1 158 ? 12.855 -7.417 -8.889 1.00 92.62 158 LEU A CA 1
ATOM 1236 C C . LEU A 1 158 ? 12.384 -8.871 -9.007 1.00 92.62 158 LEU A C 1
ATOM 1238 O O . LEU A 1 158 ? 11.244 -9.160 -8.658 1.00 92.62 158 LEU A O 1
ATOM 1242 N N . GLY A 1 159 ? 13.269 -9.807 -9.370 1.00 93.88 159 GLY A N 1
ATOM 1243 C CA . GLY A 1 159 ? 12.955 -11.241 -9.382 1.00 93.88 159 GLY A CA 1
ATOM 1244 C C . GLY A 1 159 ? 12.452 -11.752 -8.026 1.00 93.88 159 GLY A C 1
ATOM 1245 O O . GLY A 1 159 ? 11.378 -12.339 -7.945 1.00 93.88 159 GLY A O 1
ATOM 1246 N N . ARG A 1 160 ? 13.153 -11.425 -6.930 1.00 96.06 160 ARG A N 1
ATOM 1247 C CA . ARG A 1 160 ? 12.713 -11.803 -5.571 1.00 96.06 160 ARG A CA 1
ATOM 1248 C C . ARG A 1 160 ? 11.411 -11.129 -5.142 1.00 96.06 160 ARG A C 1
ATOM 1250 O O . ARG A 1 160 ? 10.695 -11.665 -4.300 1.00 96.06 160 ARG A O 1
ATOM 1257 N N . ILE A 1 161 ? 11.135 -9.914 -5.612 1.00 95.44 161 ILE A N 1
ATOM 1258 C CA . ILE A 1 161 ? 9.858 -9.238 -5.352 1.00 95.44 161 ILE A CA 1
ATOM 1259 C C . ILE A 1 161 ? 8.735 -9.968 -6.088 1.00 95.44 161 ILE A C 1
ATOM 1261 O O . ILE A 1 161 ? 7.749 -10.314 -5.448 1.00 95.44 161 ILE A O 1
ATOM 1265 N N . ARG A 1 162 ? 8.908 -10.283 -7.378 1.00 95.25 162 ARG A N 1
ATOM 1266 C CA . ARG A 1 162 ? 7.917 -11.029 -8.172 1.00 95.25 162 ARG A CA 1
ATOM 1267 C C . ARG A 1 162 ? 7.549 -12.360 -7.524 1.00 95.25 162 ARG A C 1
ATOM 1269 O O . ARG A 1 162 ? 6.365 -12.638 -7.369 1.00 95.25 162 ARG A O 1
ATOM 1276 N N . ASP A 1 163 ? 8.537 -13.130 -7.068 1.00 96.12 163 ASP A N 1
ATOM 1277 C CA . ASP A 1 163 ? 8.287 -14.410 -6.391 1.00 96.12 163 ASP A CA 1
ATOM 1278 C C . ASP A 1 163 ? 7.448 -14.232 -5.112 1.00 96.12 163 ASP A C 1
ATOM 1280 O O . ASP A 1 163 ? 6.517 -14.997 -4.851 1.00 96.12 163 ASP A O 1
ATOM 1284 N N . ARG A 1 164 ? 7.741 -13.190 -4.321 1.00 97.81 164 ARG A N 1
ATOM 1285 C CA . ARG A 1 164 ? 6.986 -12.870 -3.098 1.00 97.81 164 ARG A CA 1
ATOM 1286 C C . ARG A 1 164 ? 5.567 -12.394 -3.401 1.00 97.81 164 ARG A C 1
ATOM 1288 O O . ARG A 1 164 ? 4.649 -12.796 -2.699 1.00 97.81 164 ARG A O 1
ATOM 1295 N N . ILE A 1 165 ? 5.382 -11.590 -4.447 1.00 97.06 165 ILE A N 1
ATOM 1296 C CA . ILE A 1 165 ? 4.063 -11.141 -4.915 1.00 97.06 165 ILE A CA 1
ATOM 1297 C C . ILE A 1 165 ? 3.238 -12.339 -5.389 1.00 97.06 165 ILE A C 1
ATOM 1299 O O . ILE A 1 165 ? 2.095 -12.499 -4.971 1.00 97.06 165 ILE A O 1
ATOM 1303 N N . ALA A 1 166 ? 3.820 -13.238 -6.186 1.00 96.88 166 ALA A N 1
ATOM 1304 C CA . ALA A 1 166 ? 3.135 -14.440 -6.658 1.00 96.88 166 ALA A CA 1
ATOM 1305 C C . ALA A 1 166 ? 2.633 -15.320 -5.499 1.00 96.88 166 ALA A C 1
ATOM 1307 O O . ALA A 1 166 ? 1.539 -15.883 -5.575 1.00 96.88 166 ALA A O 1
ATOM 1308 N N . ALA A 1 167 ? 3.380 -15.383 -4.392 1.00 98.12 167 ALA A N 1
ATOM 1309 C CA . ALA A 1 167 ? 2.976 -16.114 -3.193 1.00 98.12 167 ALA A CA 1
ATOM 1310 C C . ALA A 1 167 ? 1.729 -15.531 -2.490 1.00 98.12 167 ALA A C 1
ATOM 1312 O O . ALA A 1 167 ? 1.098 -16.235 -1.700 1.00 98.12 167 ALA A O 1
ATOM 1313 N N . LEU A 1 168 ? 1.324 -14.289 -2.791 1.00 98.25 168 LEU A N 1
ATOM 1314 C CA . LEU A 1 168 ? 0.116 -13.663 -2.236 1.00 98.25 168 LEU A CA 1
ATOM 1315 C C . LEU A 1 168 ? -1.183 -14.151 -2.900 1.00 98.25 168 LEU A C 1
ATOM 1317 O O . LEU A 1 168 ? -2.270 -13.837 -2.406 1.00 98.25 168 LEU A O 1
ATOM 1321 N N . ARG A 1 169 ? -1.095 -14.947 -3.979 1.00 98.44 169 ARG A N 1
ATOM 1322 C CA . ARG A 1 169 ? -2.240 -15.440 -4.768 1.00 98.44 169 ARG A CA 1
ATOM 1323 C C . ARG A 1 169 ? -3.414 -15.944 -3.929 1.00 98.44 169 ARG A C 1
ATOM 1325 O O . ARG A 1 169 ? -4.513 -15.427 -4.132 1.00 98.44 169 ARG A O 1
ATOM 1332 N N . PRO A 1 170 ? -3.224 -16.849 -2.948 1.00 98.44 170 PRO A N 1
ATOM 1333 C CA . PRO A 1 170 ? -4.354 -17.396 -2.200 1.00 98.44 170 PRO A CA 1
ATOM 1334 C C . PRO A 1 170 ? -5.125 -16.323 -1.424 1.00 98.44 170 PRO A C 1
ATOM 1336 O O . PRO A 1 170 ? -6.341 -16.413 -1.275 1.00 98.44 170 PRO A O 1
ATOM 1339 N N . ARG A 1 171 ? -4.432 -15.287 -0.935 1.00 97.50 171 ARG A N 1
ATOM 1340 C CA . ARG A 1 171 ? -5.048 -14.220 -0.144 1.00 97.50 171 ARG A CA 1
ATOM 1341 C C . ARG A 1 171 ? -5.851 -13.256 -1.014 1.00 97.50 171 ARG A C 1
ATOM 1343 O O . ARG A 1 171 ? -6.943 -12.863 -0.613 1.00 97.50 171 ARG A O 1
ATOM 1350 N N . PHE A 1 172 ? -5.357 -12.935 -2.209 1.00 98.12 172 PHE A N 1
ATOM 1351 C CA . PHE A 1 172 ? -6.107 -12.144 -3.189 1.00 98.12 172 PHE A CA 1
ATOM 1352 C C . PHE A 1 172 ? -7.319 -12.919 -3.728 1.00 98.12 172 PHE A C 1
ATOM 1354 O O . PHE A 1 172 ? -8.418 -12.372 -3.790 1.00 98.12 172 PHE A O 1
ATOM 1361 N N . GLU A 1 173 ? -7.167 -14.210 -4.041 1.00 97.94 173 GLU A N 1
ATOM 1362 C CA . GLU A 1 173 ? -8.275 -15.070 -4.486 1.00 97.94 173 GLU A CA 1
ATOM 1363 C C . GLU A 1 173 ? -9.359 -15.231 -3.417 1.00 97.94 173 GLU A C 1
ATOM 1365 O O . GLU A 1 173 ? -10.544 -15.166 -3.738 1.00 97.94 173 GLU A O 1
ATOM 1370 N N . GLN A 1 174 ? -8.980 -15.348 -2.140 1.00 96.06 174 GLN A N 1
ATOM 1371 C CA . GLN A 1 174 ? -9.932 -15.388 -1.026 1.00 96.06 174 GLN A CA 1
ATOM 1372 C C . GLN A 1 174 ? -10.836 -14.144 -0.974 1.00 96.06 174 GLN A C 1
ATOM 1374 O O . GLN A 1 174 ? -11.969 -14.231 -0.503 1.00 96.06 174 GLN A O 1
ATOM 1379 N N . ARG A 1 175 ? -10.350 -12.991 -1.450 1.00 95.25 175 ARG A N 1
ATOM 1380 C CA . ARG A 1 175 ? -11.117 -11.739 -1.544 1.00 95.25 175 ARG A CA 1
ATOM 1381 C C . ARG A 1 175 ? -11.811 -11.548 -2.895 1.00 95.25 175 ARG A C 1
ATOM 1383 O O . ARG A 1 175 ? -12.446 -10.525 -3.103 1.00 95.25 175 ARG A O 1
ATOM 1390 N N . GLY A 1 176 ? -11.679 -12.493 -3.827 1.00 96.50 176 GLY A N 1
ATOM 1391 C CA . GLY A 1 176 ? -12.157 -12.322 -5.201 1.00 96.50 176 GLY A CA 1
ATOM 1392 C C . GLY A 1 176 ? -11.359 -11.285 -6.000 1.00 96.50 176 GLY A C 1
ATOM 1393 O O . GLY A 1 176 ? -11.827 -10.821 -7.033 1.00 96.50 176 GLY A O 1
ATOM 1394 N N . ARG A 1 177 ? -10.150 -10.925 -5.548 1.00 97.44 177 ARG A N 1
ATOM 1395 C CA . ARG A 1 177 ? -9.294 -9.876 -6.131 1.00 97.44 177 ARG A CA 1
ATOM 1396 C C . ARG A 1 177 ? -8.093 -10.434 -6.895 1.00 97.44 177 ARG A C 1
ATOM 1398 O O . ARG A 1 177 ? -7.051 -9.796 -6.969 1.00 97.44 177 ARG A O 1
ATOM 1405 N N . GLY A 1 178 ? -8.210 -11.624 -7.487 1.00 97.44 178 GLY A N 1
ATOM 1406 C CA . GLY A 1 178 ? -7.118 -12.233 -8.264 1.00 97.44 178 GLY A CA 1
ATOM 1407 C C . GLY A 1 178 ? -6.564 -11.311 -9.363 1.00 97.44 178 GLY A C 1
ATOM 1408 O O . GLY A 1 178 ? -5.349 -11.184 -9.495 1.00 97.44 178 GLY A O 1
ATOM 1409 N N . ALA A 1 179 ? -7.444 -10.586 -10.060 1.00 95.62 179 ALA A N 1
ATOM 1410 C CA . ALA A 1 179 ? -7.065 -9.653 -11.123 1.00 95.62 179 ALA A CA 1
ATOM 1411 C C . ALA A 1 179 ? -6.196 -8.476 -10.638 1.00 95.62 179 ALA A C 1
ATOM 1413 O O . ALA A 1 179 ? -5.356 -7.987 -11.387 1.00 95.62 179 ALA A O 1
ATOM 1414 N N . TRP A 1 180 ? -6.343 -8.042 -9.381 1.00 97.00 180 TRP A N 1
ATOM 1415 C CA . TRP A 1 180 ? -5.490 -6.994 -8.807 1.00 97.00 180 TRP A CA 1
ATOM 1416 C C . TRP A 1 180 ? -4.043 -7.462 -8.680 1.00 97.00 180 TRP A C 1
ATOM 1418 O O . TRP A 1 180 ? -3.114 -6.718 -8.986 1.00 97.00 180 TRP A O 1
ATOM 1428 N N . LEU A 1 181 ? -3.846 -8.716 -8.267 1.00 96.81 181 LEU A N 1
ATOM 1429 C CA . LEU A 1 181 ? -2.512 -9.292 -8.158 1.00 96.81 181 LEU A CA 1
ATOM 1430 C C . LEU A 1 181 ? -1.899 -9.575 -9.532 1.00 96.81 181 LEU A C 1
ATOM 1432 O O . LEU A 1 181 ? -0.687 -9.456 -9.677 1.00 96.81 181 LEU A O 1
ATOM 1436 N N . ASP A 1 182 ? -2.716 -9.927 -10.528 1.00 94.62 182 ASP A N 1
ATOM 1437 C CA . ASP A 1 182 ? -2.258 -10.077 -11.916 1.00 94.62 182 ASP A CA 1
ATOM 1438 C C . ASP A 1 182 ? -1.756 -8.745 -12.465 1.00 94.62 182 ASP A C 1
ATOM 1440 O O . ASP A 1 182 ? -0.628 -8.677 -12.942 1.00 94.62 182 ASP A O 1
ATOM 1444 N N . HIS A 1 183 ? -2.522 -7.667 -12.262 1.00 93.00 183 HIS A N 1
ATOM 1445 C CA . HIS A 1 183 ? -2.073 -6.317 -12.588 1.00 93.00 183 HIS A CA 1
ATOM 1446 C C . HIS A 1 183 ? -0.738 -5.992 -11.903 1.00 93.00 183 HIS A C 1
ATOM 1448 O O . HIS A 1 183 ? 0.229 -5.639 -12.573 1.00 93.00 183 HIS A O 1
ATOM 1454 N N . SER A 1 184 ? -0.640 -6.171 -10.581 1.00 94.62 184 SER A N 1
ATOM 1455 C CA . SER A 1 184 ? 0.607 -5.905 -9.854 1.00 94.62 184 SER A CA 1
ATOM 1456 C C . SER A 1 184 ? 1.781 -6.764 -10.338 1.00 94.62 184 SER A C 1
ATOM 1458 O O . SER A 1 184 ? 2.916 -6.294 -10.363 1.00 94.62 184 SER A O 1
ATOM 1460 N N . ALA A 1 185 ? 1.545 -8.018 -10.726 1.00 92.06 185 ALA A N 1
ATOM 1461 C CA . ALA A 1 185 ? 2.586 -8.891 -11.257 1.00 92.06 185 ALA A CA 1
ATOM 1462 C C . ALA A 1 185 ? 3.057 -8.443 -12.648 1.00 92.06 185 ALA A C 1
ATOM 1464 O O . ALA A 1 185 ? 4.266 -8.426 -12.888 1.00 92.06 185 ALA A O 1
ATOM 1465 N N . ASP A 1 186 ? 2.134 -8.031 -13.518 1.00 89.50 186 ASP A N 1
ATOM 1466 C CA . ASP A 1 186 ? 2.443 -7.517 -14.853 1.00 89.50 186 ASP A CA 1
ATOM 1467 C C . ASP A 1 186 ? 3.282 -6.238 -14.760 1.00 89.50 186 ASP A C 1
ATOM 1469 O O . ASP A 1 186 ? 4.336 -6.145 -15.394 1.00 89.50 186 ASP A O 1
ATOM 1473 N N . GLN A 1 187 ? 2.908 -5.300 -13.880 1.00 85.38 187 GLN A N 1
ATOM 1474 C CA . GLN A 1 187 ? 3.681 -4.069 -13.677 1.00 85.38 187 GLN A CA 1
ATOM 1475 C C . GLN A 1 187 ? 5.088 -4.321 -13.126 1.00 85.38 187 GLN A C 1
ATOM 1477 O O . GLN A 1 187 ? 6.010 -3.565 -13.412 1.00 85.38 187 GLN A O 1
ATOM 1482 N N . ALA A 1 188 ? 5.305 -5.409 -12.382 1.00 84.50 188 ALA A N 1
ATOM 1483 C CA . ALA A 1 188 ? 6.636 -5.761 -11.890 1.00 84.50 188 ALA A CA 1
ATOM 1484 C C . ALA A 1 188 ? 7.591 -6.245 -13.003 1.00 84.50 188 ALA A C 1
ATOM 1486 O O . ALA A 1 188 ? 8.758 -6.544 -12.709 1.00 84.50 188 ALA A O 1
ATOM 1487 N N . THR A 1 189 ? 7.114 -6.386 -14.248 1.00 77.94 189 THR A N 1
ATOM 1488 C CA . THR A 1 189 ? 7.904 -6.816 -15.416 1.00 77.94 189 THR A CA 1
ATOM 1489 C C . THR A 1 189 ? 8.391 -5.688 -16.322 1.00 77.94 189 THR A C 1
ATOM 1491 O O . THR A 1 189 ? 9.332 -5.939 -17.081 1.00 77.94 189 THR A O 1
ATOM 1494 N N . CYS A 1 190 ? 7.790 -4.500 -16.209 1.00 62.50 190 CYS A N 1
ATOM 1495 C CA . CYS A 1 190 ? 8.155 -3.273 -16.920 1.00 62.50 190 CYS A CA 1
ATOM 1496 C C . CYS A 1 190 ? 9.441 -2.655 -16.354 1.00 62.50 190 CYS A C 1
ATOM 1498 O O . CYS A 1 190 ? 10.214 -2.116 -17.176 1.00 62.50 190 CYS A O 1
#

Sequence (190 aa):
MVTELVTSSTGQRAVRKRPRPDQIPEEYLFYLDGEDLFPLLAEAVGAPVAATWRDGDDVIWVAYIDGGSHEVPDYPIDTPEGIRLGLADTLAGNLDRHGNLFAIDGGRRLKGFDHGGSWLEVETGDTGPYLRERQAPMWHFVEGDRWHTDPPLTAAELGRIRDRIAALRPRFEQRGRGAWLDHSADQATC